Protein AF-A0A6F9AB94-F1 (afdb_monomer)

Secondary structure (DSSP, 8-state):
-HHHHHHHHHHHHHT--SSHHHHHHHHHHS-HHHHHHHHHHHHHHHHHTTSHHHHHHHHHHHHHHHHHHHHHHHHHHHH--PPPPSSS------GGG------GGGSTT--S-----HHHHHHHHHHHHHHTT----SHHHHHHHHHHHHHHHHHHTGGGTTPPPPSSPPPPPPPPSS---SS---

Structure (mmCIF, N/CA/C/O backbone):
data_AF-A0A6F9AB94-F1
#
_entry.id   AF-A0A6F9AB94-F1
#
loop_
_atom_site.group_PDB
_atom_site.id
_atom_site.type_symbol
_atom_site.label_atom_id
_atom_site.label_alt_id
_atom_site.label_comp_id
_atom_site.label_asym_id
_atom_site.label_entity_id
_atom_site.label_seq_id
_atom_site.pdbx_PDB_ins_code
_atom_site.Cartn_x
_atom_site.Cartn_y
_atom_site.Cartn_z
_atom_site.occupancy
_atom_site.B_iso_or_equiv
_atom_site.auth_seq_id
_atom_site.auth_comp_id
_atom_site.auth_asym_id
_atom_site.auth_atom_id
_atom_site.pdbx_PDB_model_num
ATOM 1 N N . VAL A 1 1 ? 20.804 -0.512 30.530 1.00 57.75 1 VAL A N 1
ATOM 2 C CA . VAL A 1 1 ? 21.208 0.915 30.641 1.00 57.75 1 VAL A CA 1
ATOM 3 C C . VAL A 1 1 ? 21.767 1.462 29.326 1.00 57.75 1 VAL A C 1
ATOM 5 O O . VAL A 1 1 ? 21.139 2.337 28.749 1.00 57.75 1 VAL A O 1
ATOM 8 N N . MET A 1 2 ? 22.857 0.910 28.776 1.00 64.00 2 MET A N 1
ATOM 9 C CA . MET A 1 2 ? 23.508 1.448 27.561 1.00 64.00 2 MET A CA 1
ATOM 10 C C . MET A 1 2 ? 22.620 1.527 26.306 1.00 64.00 2 MET A C 1
ATOM 12 O O . MET A 1 2 ? 22.737 2.468 25.528 1.00 64.00 2 MET A O 1
ATOM 16 N N . GLN A 1 3 ? 21.693 0.584 26.118 1.00 59.53 3 GLN A N 1
ATOM 17 C CA . GLN A 1 3 ? 20.751 0.611 24.991 1.00 59.53 3 GLN A CA 1
ATOM 18 C C . GLN A 1 3 ? 19.787 1.808 25.052 1.00 59.53 3 GLN A C 1
ATOM 20 O O . GLN A 1 3 ? 19.443 2.373 24.021 1.00 59.53 3 GLN A O 1
ATOM 25 N N . VAL A 1 4 ? 19.384 2.215 26.260 1.00 66.69 4 VAL A N 1
ATOM 26 C CA . VAL A 1 4 ? 18.491 3.364 26.478 1.00 66.69 4 VAL A CA 1
ATOM 27 C C . VAL A 1 4 ? 19.231 4.667 26.199 1.00 66.69 4 VAL A C 1
ATOM 29 O O . VAL A 1 4 ? 18.707 5.528 25.505 1.00 66.69 4 VAL A O 1
ATOM 32 N N . VAL A 1 5 ? 20.491 4.760 26.635 1.00 77.56 5 VAL A N 1
ATOM 33 C CA . VAL A 1 5 ? 21.366 5.910 26.355 1.00 77.56 5 VAL A CA 1
ATOM 34 C C . VAL A 1 5 ? 21.621 6.061 24.856 1.00 77.56 5 VAL A C 1
ATOM 36 O O . VAL A 1 5 ? 21.536 7.160 24.311 1.00 77.56 5 VAL A O 1
ATOM 39 N N . ARG A 1 6 ? 21.876 4.951 24.152 1.00 76.94 6 ARG A N 1
ATOM 40 C CA . ARG A 1 6 ? 22.028 4.966 22.692 1.00 76.94 6 ARG A CA 1
ATOM 41 C C . ARG A 1 6 ? 20.771 5.500 22.006 1.00 76.94 6 ARG A C 1
ATOM 43 O O . ARG A 1 6 ? 20.874 6.304 21.087 1.00 76.94 6 ARG A O 1
ATOM 50 N N . GLU A 1 7 ? 19.597 5.072 22.451 1.00 76.88 7 GLU A N 1
ATOM 51 C CA . GLU A 1 7 ? 18.325 5.520 21.890 1.00 76.88 7 GLU A CA 1
ATOM 52 C C . GLU A 1 7 ? 18.030 6.993 22.191 1.00 76.88 7 GLU A C 1
ATOM 54 O O . GLU A 1 7 ? 17.634 7.721 21.285 1.00 76.88 7 GLU A O 1
ATOM 59 N N . GLN A 1 8 ? 18.306 7.456 23.414 1.00 81.69 8 GLN A N 1
ATOM 60 C CA . GLN A 1 8 ? 18.228 8.873 23.788 1.00 81.69 8 GLN A CA 1
ATOM 61 C C . GLN A 1 8 ? 19.049 9.742 22.838 1.00 81.69 8 GLN A C 1
ATOM 63 O O . GLN 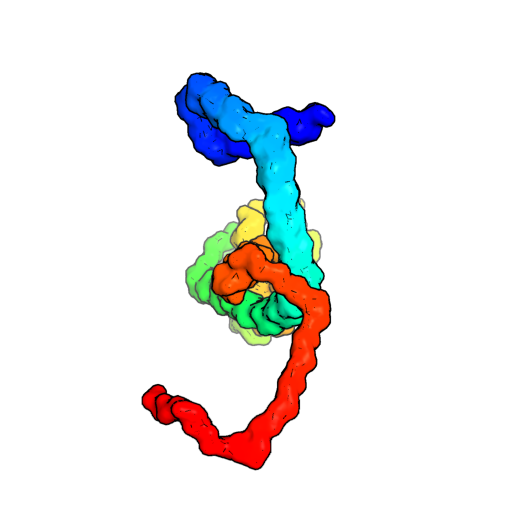A 1 8 ? 18.545 10.723 22.293 1.00 81.69 8 GLN A O 1
ATOM 68 N N . ILE A 1 9 ? 20.298 9.340 22.591 1.00 85.94 9 ILE A N 1
ATOM 69 C CA . ILE A 1 9 ? 21.202 10.056 21.694 1.00 85.94 9 ILE A CA 1
ATOM 70 C C . ILE A 1 9 ? 20.676 10.012 20.254 1.00 85.94 9 ILE A C 1
ATOM 72 O O . ILE A 1 9 ? 20.581 11.055 19.615 1.00 85.94 9 ILE A O 1
ATOM 76 N N . MET A 1 10 ? 20.271 8.846 19.740 1.00 85.12 10 MET A N 1
ATOM 77 C CA . MET A 1 10 ? 19.749 8.733 18.370 1.00 85.12 10 MET A CA 1
ATOM 78 C C . MET A 1 10 ? 18.481 9.576 18.154 1.00 85.12 10 MET A C 1
ATOM 80 O O . MET A 1 10 ? 18.382 10.285 17.149 1.00 85.12 10 MET A O 1
ATOM 84 N N . ARG A 1 11 ? 17.532 9.566 19.098 1.00 85.12 11 ARG A N 1
ATOM 85 C CA . ARG A 1 11 ? 16.299 10.369 19.022 1.00 85.12 11 ARG A CA 1
ATOM 86 C C . ARG A 1 11 ? 16.592 11.868 19.106 1.00 85.12 11 ARG A C 1
ATOM 88 O O . ARG A 1 11 ? 16.066 12.635 18.301 1.00 85.12 11 ARG A O 1
ATOM 95 N N . ALA A 1 12 ? 17.487 12.286 20.004 1.00 87.62 12 ALA A N 1
ATOM 96 C CA . ALA A 1 12 ? 17.910 13.682 20.103 1.00 87.62 12 ALA A CA 1
ATOM 97 C C . ALA A 1 12 ? 18.597 14.173 18.813 1.00 87.62 12 ALA A C 1
ATOM 99 O O . ALA A 1 12 ? 18.353 15.299 18.371 1.00 87.62 12 ALA A O 1
ATOM 100 N N . LEU A 1 13 ? 19.404 13.316 18.177 1.00 88.19 13 LEU A N 1
ATOM 101 C CA . LEU A 1 13 ? 20.096 13.611 16.917 1.00 88.19 13 LEU A CA 1
ATOM 102 C C . LEU A 1 13 ? 19.170 13.603 15.694 1.00 88.19 13 LEU A C 1
ATOM 104 O O . LEU A 1 13 ? 19.410 14.356 14.752 1.00 88.19 13 LEU A O 1
ATOM 108 N N . THR A 1 14 ? 18.093 12.811 15.706 1.00 88.25 14 THR A N 1
ATOM 109 C CA . THR A 1 14 ? 17.109 12.748 14.605 1.00 88.25 14 THR A CA 1
ATOM 110 C C . THR A 1 14 ? 16.484 14.116 14.331 1.00 88.25 14 THR A C 1
ATOM 112 O O . THR A 1 14 ? 16.245 14.484 13.183 1.00 88.25 14 THR A O 1
ATOM 115 N N . GLN A 1 15 ? 16.301 14.920 15.376 1.00 83.81 15 GLN A N 1
ATOM 116 C CA . GLN A 1 15 ? 15.774 16.275 15.259 1.00 83.81 15 GLN A CA 1
ATOM 117 C C . GLN A 1 15 ? 16.826 17.329 14.845 1.00 83.81 15 GLN A C 1
ATOM 119 O O . GLN A 1 15 ? 16.543 18.524 14.933 1.00 83.81 15 GLN A 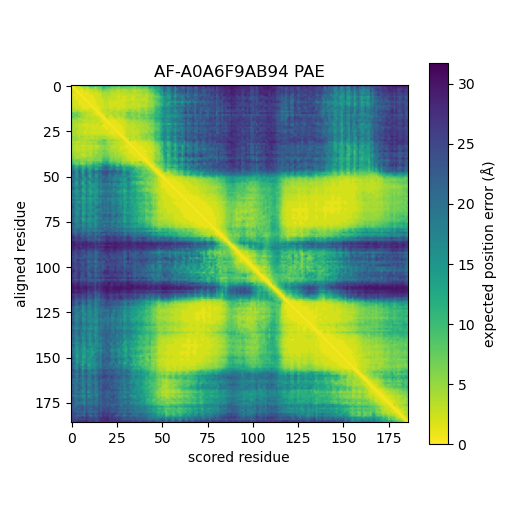O 1
ATOM 124 N N . LYS A 1 16 ? 18.037 16.915 14.440 1.00 85.75 16 LYS A N 1
ATOM 125 C CA . LYS A 1 16 ? 19.119 17.764 13.903 1.00 85.75 16 LYS A CA 1
ATOM 126 C C . LYS A 1 16 ? 19.377 19.043 14.720 1.00 85.75 16 LYS A C 1
ATOM 128 O O . LYS A 1 16 ? 19.121 20.142 14.226 1.00 85.75 16 LYS A O 1
ATOM 133 N N . PRO A 1 17 ? 19.845 18.927 15.976 1.00 87.31 17 PRO A N 1
ATOM 134 C CA . PRO A 1 17 ? 20.119 20.102 16.786 1.00 87.31 17 PRO A CA 1
ATOM 135 C C . PRO A 1 17 ? 21.244 20.949 16.175 1.00 87.31 17 PRO A C 1
ATOM 137 O O . PRO A 1 17 ? 22.236 20.410 15.689 1.00 87.31 17 PRO A O 1
ATOM 140 N N . ASN A 1 18 ? 21.087 22.272 16.207 1.00 90.62 18 ASN A N 1
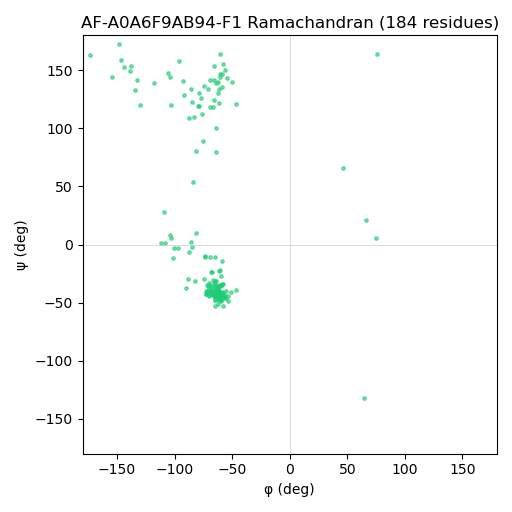ATOM 141 C CA . ASN A 1 18 ? 22.021 23.241 15.627 1.00 90.62 18 ASN A CA 1
ATOM 142 C C . ASN A 1 18 ? 23.006 23.834 16.652 1.00 90.62 18 ASN A C 1
ATOM 144 O O . ASN A 1 18 ? 23.893 24.596 16.274 1.00 90.62 18 ASN A O 1
ATOM 148 N N . SER A 1 19 ? 22.883 23.475 17.933 1.00 93.69 19 SER A N 1
ATOM 149 C CA . SER A 1 19 ? 23.823 23.855 18.987 1.00 93.69 19 SER A CA 1
ATOM 150 C C . SER A 1 19 ? 23.952 22.770 20.056 1.00 93.69 19 SER A C 1
ATOM 152 O O . SER A 1 19 ? 23.070 21.921 20.234 1.00 93.69 19 SER A O 1
ATOM 154 N N . LEU A 1 20 ? 25.062 22.810 20.799 1.00 89.44 20 LEU A N 1
ATOM 155 C CA . LEU A 1 20 ? 25.293 21.896 21.916 1.00 89.44 20 LEU A CA 1
ATOM 156 C C . LEU A 1 20 ? 24.261 22.099 23.035 1.00 89.44 20 LEU A C 1
ATOM 158 O O . LEU A 1 20 ? 23.831 21.125 23.647 1.00 89.44 20 LEU A O 1
ATOM 162 N N . ASP A 1 21 ? 23.825 23.334 23.275 1.00 90.75 21 ASP A N 1
ATOM 163 C CA . ASP A 1 21 ? 22.818 23.634 24.298 1.00 90.75 21 ASP A CA 1
ATOM 164 C C . ASP A 1 21 ? 21.431 23.127 23.898 1.00 90.75 21 ASP A C 1
ATOM 166 O O . ASP A 1 21 ? 20.711 22.578 24.733 1.00 90.75 21 ASP A O 1
ATOM 170 N N . GLN A 1 22 ? 21.087 23.186 22.606 1.00 88.38 22 GLN A N 1
ATOM 171 C CA . GLN A 1 22 ? 19.863 22.570 22.094 1.00 88.38 22 GLN A CA 1
ATOM 172 C C . GLN A 1 22 ? 19.908 21.042 22.228 1.00 88.38 22 GLN A C 1
ATOM 174 O O . GLN A 1 22 ? 18.909 20.425 22.599 1.00 88.38 22 GLN A O 1
ATOM 179 N N . LEU A 1 23 ? 21.066 20.419 21.978 1.00 90.31 23 LEU A N 1
ATOM 180 C CA . LEU A 1 23 ? 21.250 18.986 22.207 1.00 90.31 23 LEU A CA 1
ATOM 181 C C . LEU A 1 23 ? 21.111 18.635 23.698 1.00 90.31 23 LEU A C 1
ATOM 183 O O . LEU A 1 23 ? 20.400 17.689 24.028 1.00 90.31 23 LEU A O 1
ATOM 187 N N . LYS A 1 24 ? 21.734 19.404 24.600 1.00 87.62 24 LYS A N 1
ATOM 188 C CA . LYS A 1 24 ? 21.638 19.198 26.056 1.00 87.62 24 LYS A CA 1
ATOM 189 C C . LYS A 1 24 ? 20.204 19.331 26.560 1.00 87.62 24 LYS A C 1
ATOM 191 O O . LYS A 1 24 ? 19.737 18.440 27.261 1.00 87.62 24 LYS A O 1
ATOM 196 N N . SER A 1 25 ? 19.500 20.388 26.159 1.00 87.50 25 SER A N 1
ATOM 197 C CA . SER A 1 25 ? 18.089 20.592 26.505 1.00 87.50 25 SER A CA 1
ATOM 198 C C . SER A 1 25 ? 17.220 19.424 26.021 1.00 87.50 25 SER A C 1
ATOM 200 O O . SER A 1 25 ? 16.389 18.908 26.765 1.00 87.50 25 SER A O 1
ATOM 202 N N . ARG A 1 26 ? 17.469 18.912 24.809 1.00 86.19 26 ARG A N 1
ATOM 203 C CA . ARG A 1 26 ? 16.753 17.739 24.282 1.00 86.19 26 ARG A CA 1
ATOM 204 C C . ARG A 1 26 ? 17.067 16.450 25.031 1.00 86.19 26 ARG A C 1
ATOM 206 O O . ARG A 1 26 ? 16.154 15.670 25.276 1.00 86.19 26 ARG A O 1
ATOM 213 N N . LEU A 1 27 ? 18.323 16.227 25.411 1.00 86.75 27 LEU A N 1
ATOM 214 C CA . LEU A 1 27 ? 18.711 15.074 26.227 1.00 86.75 27 LEU A CA 1
ATOM 215 C C . LEU A 1 27 ? 18.108 15.141 27.638 1.00 86.75 27 LEU A C 1
ATOM 217 O O . LEU A 1 27 ? 17.755 14.103 28.188 1.00 86.75 27 LEU A O 1
ATOM 221 N N . GLN A 1 28 ? 17.947 16.343 28.202 1.00 84.62 28 GLN A N 1
ATOM 222 C CA . GLN A 1 28 ? 17.253 16.552 29.478 1.00 84.62 28 GLN A CA 1
ATOM 223 C C . GLN A 1 28 ? 15.752 16.261 29.367 1.00 84.62 28 GLN A C 1
ATOM 225 O O . GLN A 1 28 ? 15.194 15.603 30.244 1.00 84.62 28 GLN A O 1
ATOM 230 N N . ASN A 1 29 ? 15.116 16.685 28.271 1.00 83.00 29 ASN A N 1
ATOM 231 C CA . ASN A 1 29 ? 13.701 16.411 28.014 1.00 83.00 29 ASN A CA 1
ATOM 232 C C . ASN A 1 29 ? 13.441 14.923 27.716 1.00 83.00 29 ASN A C 1
ATOM 234 O O . ASN A 1 29 ? 12.434 14.374 28.149 1.00 83.00 29 ASN A O 1
ATOM 238 N N . LEU A 1 30 ? 14.365 14.235 27.038 1.00 84.12 30 LEU A N 1
ATOM 239 C CA . LEU A 1 30 ? 14.324 12.786 26.796 1.00 84.12 30 LEU A CA 1
ATOM 240 C C . LEU A 1 30 ? 14.903 12.001 27.981 1.00 84.12 30 LEU A C 1
ATOM 242 O O . LEU A 1 30 ? 15.813 11.183 27.825 1.00 84.12 30 LEU A O 1
ATOM 246 N N . SER A 1 31 ? 14.376 12.250 29.179 1.00 81.94 31 SER A N 1
ATOM 247 C CA . SER A 1 31 ? 14.792 11.549 30.395 1.00 81.94 31 SER A CA 1
ATOM 248 C C . SER A 1 31 ? 14.550 10.032 30.302 1.00 81.94 31 SER A C 1
ATOM 250 O O . SER A 1 31 ? 13.816 9.542 29.442 1.00 81.94 31 SER A O 1
ATOM 252 N N . TYR A 1 32 ? 15.176 9.254 31.191 1.00 77.06 32 TYR A N 1
ATOM 253 C CA . TYR A 1 32 ? 15.005 7.794 31.218 1.00 77.06 32 TYR A CA 1
ATOM 254 C C . TYR A 1 32 ? 13.527 7.382 31.334 1.00 77.06 32 TYR A C 1
ATOM 256 O O . TYR A 1 32 ? 13.088 6.451 30.662 1.00 77.06 32 TYR A O 1
ATOM 264 N N . THR A 1 33 ? 12.751 8.103 32.146 1.00 78.44 33 THR A N 1
ATOM 265 C CA . THR A 1 33 ? 11.313 7.869 32.333 1.00 78.44 33 THR A CA 1
ATOM 266 C C . THR A 1 33 ? 10.514 8.223 31.085 1.00 78.44 33 THR A C 1
ATOM 268 O O . THR A 1 33 ? 9.640 7.453 30.702 1.00 78.44 33 THR A O 1
ATOM 271 N N . GLU A 1 34 ? 10.845 9.320 30.404 1.00 80.75 34 GLU A N 1
ATOM 272 C CA . GLU A 1 34 ? 10.204 9.693 29.139 1.00 80.75 34 GLU A CA 1
ATOM 273 C C . GLU A 1 34 ? 10.492 8.669 28.037 1.00 80.75 34 GLU A C 1
ATOM 275 O O . GLU A 1 34 ? 9.577 8.246 27.343 1.00 80.75 34 GLU A O 1
ATOM 280 N N . ILE A 1 35 ? 11.721 8.157 27.931 1.00 80.00 35 ILE A N 1
ATOM 281 C CA . ILE A 1 35 ? 12.042 7.087 26.972 1.00 80.00 35 ILE A CA 1
ATOM 282 C C . ILE A 1 35 ? 11.282 5.799 27.286 1.00 80.00 35 ILE A C 1
ATOM 284 O O . ILE A 1 35 ? 10.840 5.110 26.370 1.00 80.00 35 ILE A O 1
ATOM 288 N N . LEU A 1 36 ? 11.104 5.459 28.564 1.00 74.25 36 LEU A N 1
ATOM 289 C CA . LEU A 1 36 ? 10.291 4.306 28.944 1.00 74.25 36 LEU A CA 1
ATOM 290 C C . LEU A 1 36 ? 8.806 4.510 28.620 1.00 74.25 36 LEU A C 1
ATOM 292 O O . LEU A 1 36 ? 8.196 3.580 28.096 1.00 74.25 36 LEU A O 1
ATOM 296 N N . LYS A 1 37 ? 8.247 5.704 28.862 1.00 76.69 37 LYS A N 1
ATOM 297 C CA . LYS A 1 37 ? 6.869 6.051 28.474 1.00 76.69 37 LYS A CA 1
ATOM 298 C C . LYS A 1 37 ? 6.682 5.997 26.965 1.00 76.69 37 LYS A C 1
ATOM 300 O O . LYS A 1 37 ? 5.726 5.393 26.501 1.00 76.69 37 LYS A O 1
ATOM 305 N N . ILE A 1 38 ? 7.620 6.560 26.206 1.00 74.88 38 ILE A N 1
ATOM 306 C CA . ILE A 1 38 ? 7.612 6.519 24.744 1.00 74.88 38 ILE A CA 1
ATOM 307 C C . ILE A 1 38 ? 7.665 5.070 24.264 1.00 74.88 38 ILE A C 1
ATOM 309 O O . ILE A 1 38 ? 6.819 4.673 23.482 1.00 74.88 38 ILE A O 1
ATOM 313 N N . ARG A 1 39 ? 8.568 4.236 24.792 1.00 68.56 39 ARG A N 1
ATOM 314 C CA . ARG A 1 39 ? 8.616 2.802 24.455 1.00 68.56 39 ARG A CA 1
ATOM 315 C C . ARG A 1 39 ? 7.344 2.056 24.845 1.00 68.56 39 ARG A C 1
ATOM 317 O O . ARG A 1 39 ? 6.991 1.077 24.203 1.00 68.56 39 ARG A O 1
ATOM 324 N N . GLN A 1 40 ? 6.694 2.426 25.943 1.00 62.31 40 GLN A N 1
ATOM 325 C CA . GLN A 1 40 ? 5.442 1.802 26.366 1.00 62.31 40 GLN A CA 1
ATOM 326 C C . GLN A 1 40 ? 4.275 2.229 25.473 1.00 62.31 40 GLN A C 1
ATOM 328 O O . GLN A 1 40 ? 3.512 1.369 25.061 1.00 62.31 40 GLN A O 1
ATOM 333 N N . SER A 1 41 ? 4.189 3.509 25.114 1.00 68.62 41 SER A N 1
ATOM 334 C CA . SER A 1 41 ? 3.231 4.036 24.139 1.00 68.62 41 SER A CA 1
ATOM 335 C C . SER A 1 41 ? 3.461 3.446 22.747 1.00 68.62 41 SER A C 1
ATOM 337 O O . SER A 1 41 ? 2.519 2.976 22.130 1.00 68.62 41 SER A O 1
ATOM 339 N N . GLU A 1 42 ? 4.708 3.381 22.279 1.00 67.56 42 GLU A N 1
ATOM 340 C CA . GLU A 1 42 ? 5.067 2.762 21.002 1.00 67.56 42 GLU A CA 1
ATOM 341 C C . GLU A 1 42 ? 4.755 1.267 20.993 1.00 67.56 42 GLU A C 1
ATOM 343 O O . GLU A 1 42 ? 4.280 0.776 19.978 1.00 67.56 42 GLU A O 1
ATOM 348 N N . ARG A 1 43 ? 4.965 0.550 22.107 1.00 55.97 43 ARG A N 1
ATOM 349 C CA . ARG A 1 43 ? 4.584 -0.866 22.230 1.00 55.97 43 ARG A CA 1
ATOM 350 C C . ARG A 1 43 ? 3.077 -1.071 22.284 1.00 55.97 43 ARG A C 1
ATOM 352 O O . ARG A 1 43 ? 2.618 -1.953 21.582 1.00 55.97 43 ARG A O 1
ATOM 359 N N . MET A 1 44 ? 2.330 -0.265 23.043 1.00 51.88 44 MET A N 1
ATOM 360 C CA . MET A 1 44 ? 0.861 -0.329 23.042 1.00 51.88 44 MET A CA 1
ATOM 361 C C . MET A 1 44 ? 0.322 -0.059 21.638 1.00 51.88 44 MET A C 1
ATOM 363 O O . MET A 1 44 ? -0.386 -0.892 21.093 1.00 51.88 44 MET A O 1
ATOM 367 N N . ASN A 1 45 ? 0.793 1.009 20.990 1.00 61.19 45 ASN A N 1
ATOM 368 C CA . ASN A 1 45 ? 0.421 1.316 19.613 1.00 61.19 45 ASN A CA 1
ATOM 369 C C . ASN A 1 45 ? 0.802 0.166 18.664 1.00 61.19 45 ASN A C 1
ATOM 371 O O . ASN A 1 45 ? 0.025 -0.194 17.790 1.00 61.19 45 ASN A O 1
ATOM 375 N N . GLN A 1 46 ? 1.986 -0.437 18.818 1.00 60.00 46 GLN A N 1
ATOM 376 C CA . GLN A 1 46 ? 2.450 -1.531 17.962 1.00 60.00 46 GLN A CA 1
ATOM 377 C C . GLN A 1 46 ? 1.705 -2.855 18.202 1.00 60.00 46 GLN A C 1
ATOM 379 O O . GLN A 1 46 ? 1.494 -3.579 17.232 1.00 60.00 46 GLN A O 1
ATOM 384 N N . GLU A 1 47 ? 1.305 -3.159 19.440 1.00 59.19 47 GLU A N 1
ATOM 385 C CA . GLU A 1 47 ? 0.469 -4.311 19.809 1.00 59.19 47 GLU A CA 1
ATOM 386 C C . GLU A 1 47 ? -0.968 -4.142 19.303 1.00 59.19 47 GLU A C 1
ATOM 388 O O . GLU A 1 47 ? -1.510 -5.089 18.730 1.00 59.19 47 GLU A O 1
ATOM 393 N N . ASP A 1 48 ? -1.533 -2.931 19.372 1.00 63.34 48 ASP A N 1
ATOM 394 C CA . ASP A 1 48 ? -2.827 -2.618 18.758 1.00 63.34 48 ASP A CA 1
ATOM 395 C C . ASP A 1 48 ? -2.783 -2.925 17.255 1.00 63.34 48 ASP A C 1
ATOM 397 O O . ASP A 1 48 ? -3.660 -3.617 16.732 1.00 63.34 48 ASP A O 1
ATOM 401 N N . PHE A 1 49 ? -1.694 -2.548 16.567 1.00 67.44 49 PHE A N 1
ATOM 402 C CA . PHE A 1 49 ? -1.525 -2.848 15.141 1.00 67.44 49 PHE A CA 1
ATOM 403 C C . PHE A 1 49 ? -1.402 -4.350 14.798 1.00 67.44 49 PHE A C 1
ATOM 405 O O . PHE A 1 49 ? -1.432 -4.700 13.615 1.00 67.44 49 PHE A O 1
ATOM 412 N N . GLN A 1 50 ? -1.239 -5.231 15.791 1.00 72.38 50 GLN A N 1
ATOM 413 C CA . GLN A 1 50 ? -1.232 -6.691 15.616 1.00 72.38 50 GLN A CA 1
ATOM 414 C C . GLN A 1 50 ? -2.563 -7.352 15.996 1.00 72.38 50 GLN A C 1
ATOM 416 O O . GLN A 1 50 ? -2.702 -8.565 15.836 1.00 72.38 50 GLN A O 1
ATOM 421 N N . SER A 1 51 ? -3.542 -6.591 16.490 1.00 79.50 51 SER A N 1
ATOM 422 C CA . SER A 1 51 ? -4.863 -7.134 16.797 1.00 79.50 51 SER A CA 1
ATOM 423 C C . SER A 1 51 ? -5.522 -7.715 15.541 1.00 79.50 51 SER A C 1
ATOM 425 O O . SER A 1 51 ? -5.377 -7.202 14.426 1.00 79.50 51 SER A O 1
ATOM 427 N N . ARG A 1 52 ? -6.274 -8.805 15.716 1.00 84.69 52 ARG A N 1
ATOM 428 C CA . ARG A 1 52 ? -6.927 -9.516 14.610 1.00 84.69 52 ARG A CA 1
ATOM 429 C C . ARG A 1 52 ? -7.803 -8.606 13.727 1.00 84.69 52 ARG A C 1
ATOM 431 O O . ARG A 1 52 ? -7.649 -8.692 12.510 1.00 84.69 52 ARG A O 1
ATOM 438 N N . PRO A 1 53 ? -8.641 -7.696 14.268 1.00 85.69 53 PRO A N 1
ATOM 439 C CA . PRO A 1 53 ? -9.434 -6.785 13.438 1.00 85.69 53 PRO A CA 1
ATOM 440 C C . PRO A 1 53 ? -8.578 -5.850 12.573 1.00 85.69 53 PRO A C 1
ATOM 442 O O . PRO A 1 53 ? -8.932 -5.556 11.432 1.00 85.69 53 PRO A O 1
ATOM 445 N N . ILE A 1 54 ? -7.429 -5.405 13.089 1.00 85.50 54 ILE A N 1
ATOM 446 C CA . ILE A 1 54 ? -6.506 -4.543 12.347 1.00 85.50 54 ILE A CA 1
ATOM 447 C C . ILE A 1 54 ? -5.786 -5.335 11.255 1.00 85.50 54 ILE A C 1
ATOM 449 O O . ILE A 1 54 ? -5.635 -4.823 10.147 1.00 85.50 54 ILE A O 1
ATOM 453 N N . LEU A 1 55 ? -5.375 -6.577 11.523 1.00 87.94 55 LEU A N 1
ATOM 454 C CA . LEU A 1 55 ? -4.779 -7.443 10.502 1.00 87.94 55 LEU A CA 1
ATOM 455 C C . LEU A 1 55 ? -5.769 -7.749 9.369 1.00 87.94 55 LEU A C 1
ATOM 457 O O . LEU A 1 55 ? -5.411 -7.615 8.201 1.00 87.94 55 LEU A O 1
ATOM 461 N N . GLU A 1 56 ? -7.025 -8.062 9.694 1.00 89.81 56 GLU A N 1
ATOM 462 C CA . GLU A 1 56 ? -8.083 -8.279 8.696 1.00 89.81 56 GLU A CA 1
ATOM 463 C C . GLU A 1 56 ? -8.340 -7.017 7.853 1.00 89.81 56 GLU A C 1
ATOM 465 O O . GLU A 1 56 ? -8.517 -7.095 6.634 1.00 89.81 56 GLU A O 1
ATOM 470 N N . LEU A 1 57 ? -8.327 -5.834 8.477 1.00 90.38 57 LEU A N 1
ATOM 471 C CA . LEU A 1 57 ? -8.439 -4.563 7.762 1.00 90.38 57 LEU A CA 1
ATOM 472 C C . LEU A 1 57 ? -7.225 -4.316 6.854 1.00 90.38 57 LEU A C 1
ATOM 474 O O . LEU A 1 57 ? -7.386 -3.931 5.695 1.00 90.38 57 LEU A O 1
ATOM 478 N N . ARG A 1 58 ? -6.017 -4.587 7.357 1.00 91.00 58 ARG A N 1
ATOM 479 C CA . ARG A 1 58 ? -4.759 -4.456 6.616 1.00 91.00 58 ARG A CA 1
ATOM 480 C C . ARG A 1 58 ? -4.764 -5.322 5.356 1.00 91.00 58 ARG A C 1
ATOM 482 O O . ARG A 1 58 ? -4.419 -4.826 4.285 1.00 91.00 58 ARG A O 1
ATOM 489 N N . GLU A 1 59 ? -5.186 -6.580 5.467 1.00 93.44 59 GLU A N 1
ATOM 490 C CA . GLU A 1 59 ? -5.292 -7.504 4.331 1.00 93.44 59 GLU A CA 1
ATOM 491 C C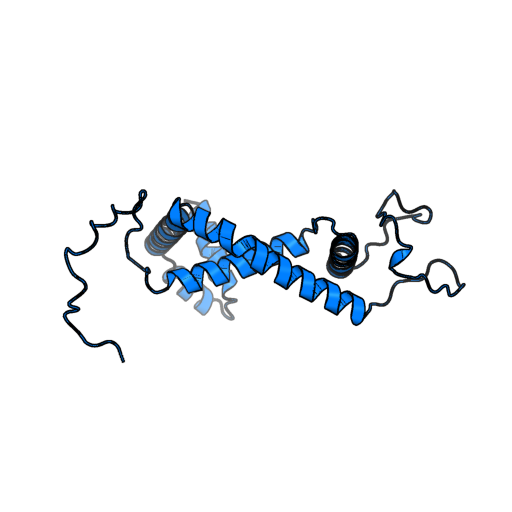 . GLU A 1 59 ? -6.307 -7.031 3.285 1.00 93.44 59 GLU A C 1
ATOM 493 O O . GLU A 1 59 ? -6.058 -7.166 2.089 1.00 93.44 59 GLU A O 1
ATOM 498 N N . LYS A 1 60 ? -7.425 -6.424 3.707 1.00 94.75 60 LYS A N 1
ATOM 499 C CA . LYS A 1 60 ? -8.432 -5.877 2.781 1.00 94.75 60 LYS A CA 1
ATOM 500 C C . LYS A 1 60 ? -7.954 -4.636 2.029 1.00 94.75 60 LYS A C 1
ATOM 502 O O . LYS A 1 60 ? -8.349 -4.445 0.883 1.00 94.75 60 LYS A O 1
ATOM 507 N N . ILE A 1 61 ? -7.126 -3.802 2.656 1.00 93.56 61 ILE A N 1
ATOM 508 C CA . ILE A 1 61 ? -6.606 -2.555 2.068 1.00 93.56 61 ILE A CA 1
ATOM 509 C C . ILE A 1 61 ? -5.396 -2.820 1.159 1.00 93.56 61 ILE A C 1
ATOM 511 O O . ILE A 1 61 ? -5.188 -2.125 0.164 1.00 93.56 61 ILE A O 1
ATOM 515 N N . GLN A 1 62 ? -4.595 -3.844 1.465 1.00 95.31 62 GLN A N 1
ATOM 516 C CA . GLN A 1 62 ? -3.355 -4.149 0.748 1.00 95.31 62 GLN A CA 1
ATOM 517 C C . GLN A 1 62 ? -3.494 -4.228 -0.793 1.00 95.31 62 GLN A C 1
ATOM 519 O O . GLN A 1 62 ? -2.614 -3.690 -1.474 1.00 95.31 62 GLN A O 1
ATOM 524 N N . PRO A 1 63 ? -4.551 -4.825 -1.386 1.00 96.56 63 PRO A N 1
ATOM 525 C CA . PRO A 1 63 ? -4.732 -4.854 -2.838 1.00 96.56 63 PRO A CA 1
ATOM 526 C C . PRO A 1 63 ? -4.903 -3.465 -3.464 1.00 96.56 63 PRO A C 1
ATOM 528 O O . PRO A 1 63 ? -4.345 -3.206 -4.528 1.00 96.56 63 PRO A O 1
ATOM 531 N N . GLU A 1 64 ? -5.624 -2.560 -2.798 1.00 96.62 64 GLU A N 1
ATOM 532 C CA . GLU A 1 64 ? -5.836 -1.188 -3.273 1.00 96.62 64 GLU A CA 1
ATOM 533 C C . GLU A 1 64 ? -4.514 -0.408 -3.288 1.00 96.62 64 GLU A C 1
ATOM 535 O O . GLU A 1 64 ? -4.160 0.219 -4.288 1.00 96.62 64 GLU A O 1
ATOM 540 N N . ILE A 1 65 ? -3.719 -0.540 -2.220 1.00 97.25 65 ILE A N 1
ATOM 541 C CA . ILE A 1 65 ? -2.383 0.063 -2.133 1.00 97.25 65 ILE A CA 1
ATOM 542 C C . ILE A 1 65 ? -1.437 -0.521 -3.192 1.00 97.25 65 ILE A C 1
ATOM 544 O O . ILE A 1 65 ? -0.693 0.226 -3.832 1.00 97.25 65 ILE A O 1
ATOM 548 N N . MET A 1 66 ? -1.470 -1.839 -3.424 1.00 97.00 66 MET A N 1
ATOM 549 C CA . MET A 1 66 ? -0.682 -2.467 -4.493 1.00 97.00 66 MET A CA 1
ATOM 550 C C . MET A 1 66 ? -1.059 -1.927 -5.872 1.00 97.00 66 MET A C 1
ATOM 552 O O . MET A 1 66 ? -0.167 -1.669 -6.683 1.00 97.00 66 MET A O 1
ATOM 556 N N . GLU A 1 67 ? -2.351 -1.741 -6.146 1.00 96.56 67 GLU A N 1
ATOM 557 C CA . GLU A 1 67 ? -2.808 -1.202 -7.426 1.00 96.56 67 GLU A CA 1
ATOM 558 C C . GLU A 1 67 ? -2.388 0.266 -7.593 1.00 96.56 67 GLU A C 1
ATOM 560 O O . GLU A 1 67 ? -1.947 0.652 -8.675 1.00 96.56 67 GLU A O 1
ATOM 565 N N . LEU A 1 68 ? -2.391 1.064 -6.521 1.00 97.38 68 LEU A N 1
ATOM 566 C CA . LEU A 1 68 ? -1.867 2.432 -6.555 1.00 97.38 68 LEU A CA 1
ATOM 567 C C . LEU A 1 68 ? -0.364 2.467 -6.886 1.00 97.38 68 LEU A C 1
ATOM 569 O O . LEU A 1 68 ? 0.077 3.234 -7.749 1.00 97.38 68 LEU A O 1
ATOM 573 N N . ILE A 1 69 ? 0.437 1.611 -6.242 1.00 96.81 69 ILE A N 1
ATOM 574 C CA . ILE A 1 69 ? 1.872 1.490 -6.546 1.00 96.81 69 ILE A CA 1
ATOM 575 C C . ILE A 1 69 ? 2.054 1.068 -8.003 1.00 96.81 69 ILE A C 1
ATOM 577 O O . ILE A 1 69 ? 2.867 1.650 -8.723 1.00 96.81 69 ILE A O 1
ATOM 581 N N . LYS A 1 70 ? 1.271 0.094 -8.467 1.00 97.06 70 LYS A N 1
ATOM 582 C CA . LYS A 1 70 ? 1.312 -0.400 -9.843 1.00 97.06 70 LYS A CA 1
ATOM 583 C C . LYS A 1 70 ? 1.011 0.708 -10.848 1.00 97.06 70 LYS A C 1
ATOM 585 O O . LYS A 1 70 ? 1.793 0.895 -11.778 1.00 97.06 70 LYS A O 1
ATOM 590 N N . GLN A 1 71 ? -0.047 1.489 -10.638 1.00 97.12 71 GLN A N 1
ATOM 591 C CA . GLN A 1 71 ? -0.368 2.655 -11.465 1.00 97.12 71 GLN A CA 1
ATOM 592 C C . GLN A 1 71 ? 0.799 3.644 -11.515 1.00 97.12 71 GLN A C 1
ATOM 594 O O . GLN A 1 71 ? 1.189 4.096 -12.593 1.00 97.12 71 GLN A O 1
ATOM 599 N N . GLN A 1 72 ? 1.428 3.925 -10.369 1.00 95.75 72 GLN A N 1
ATOM 600 C CA . GLN A 1 72 ? 2.613 4.777 -10.320 1.00 95.75 72 GLN A CA 1
ATOM 601 C C . GLN A 1 72 ? 3.763 4.204 -11.162 1.00 95.75 72 GLN A C 1
ATOM 603 O O . GLN A 1 72 ? 4.383 4.955 -11.919 1.00 95.75 72 GLN A O 1
ATOM 608 N N . ARG A 1 73 ? 4.037 2.894 -11.086 1.00 94.38 73 ARG A N 1
ATOM 609 C CA . ARG A 1 73 ? 5.095 2.252 -11.887 1.00 94.38 73 ARG A CA 1
ATOM 610 C C . ARG A 1 73 ? 4.802 2.342 -13.380 1.00 94.38 73 ARG A C 1
ATOM 612 O O . ARG A 1 73 ? 5.703 2.675 -14.147 1.00 94.38 73 ARG A O 1
ATOM 619 N N . LEU A 1 74 ? 3.558 2.099 -13.788 1.00 94.50 74 LEU A N 1
ATOM 620 C CA . LEU A 1 74 ? 3.134 2.206 -15.185 1.00 94.50 74 LEU A CA 1
ATOM 621 C C . LEU A 1 74 ? 3.297 3.638 -15.711 1.00 94.50 74 LEU A C 1
ATOM 623 O O . LEU A 1 74 ? 3.882 3.828 -16.775 1.00 94.50 74 LEU A O 1
ATOM 627 N N . ASN A 1 75 ? 2.904 4.645 -14.928 1.00 93.94 75 ASN A N 1
ATOM 628 C CA . ASN A 1 75 ? 3.108 6.052 -15.285 1.00 93.94 75 ASN A CA 1
ATOM 629 C C . ASN A 1 75 ? 4.597 6.382 -15.476 1.00 93.94 75 ASN A C 1
ATOM 631 O O . ASN A 1 75 ? 4.974 7.024 -16.452 1.00 93.94 75 ASN A O 1
ATOM 635 N N . ARG A 1 76 ? 5.477 5.862 -14.609 1.00 91.56 76 ARG A N 1
ATOM 636 C CA . ARG A 1 76 ? 6.935 6.032 -14.758 1.00 91.56 76 ARG A CA 1
ATOM 637 C C . ARG A 1 76 ? 7.506 5.350 -15.998 1.00 91.56 76 ARG A C 1
ATOM 639 O O . ARG A 1 76 ? 8.500 5.829 -16.544 1.00 91.56 76 ARG A O 1
ATOM 646 N N . LEU A 1 77 ? 6.925 4.232 -16.429 1.00 89.56 77 LEU A N 1
ATOM 647 C CA . LEU A 1 77 ? 7.308 3.598 -17.689 1.00 89.56 77 LEU A CA 1
ATOM 648 C C . LEU A 1 77 ? 6.874 4.439 -18.892 1.00 89.56 77 LEU A C 1
ATOM 650 O O . LEU A 1 77 ? 7.660 4.570 -19.830 1.00 89.56 77 LEU A O 1
ATOM 654 N N . CYS A 1 78 ? 5.680 5.039 -18.842 1.00 88.62 78 CYS A N 1
ATOM 655 C CA . CYS A 1 78 ? 5.193 5.965 -19.866 1.00 88.62 78 CYS A CA 1
ATOM 656 C C . CYS A 1 78 ? 6.079 7.214 -19.987 1.00 88.62 78 CYS A C 1
ATOM 658 O O . CYS A 1 78 ? 6.426 7.597 -21.102 1.00 88.62 78 CYS A O 1
ATOM 660 N N . ASP A 1 79 ? 6.505 7.801 -18.861 1.00 90.62 79 ASP A N 1
ATOM 661 C CA . ASP A 1 79 ? 7.459 8.924 -18.847 1.00 90.62 79 ASP A CA 1
ATOM 662 C C . ASP A 1 79 ? 8.805 8.541 -19.491 1.00 90.62 79 ASP A C 1
ATOM 664 O O . ASP A 1 79 ? 9.477 9.352 -20.133 1.00 90.62 79 ASP A O 1
ATOM 668 N N . GLY A 1 80 ? 9.212 7.283 -19.307 1.00 84.31 80 GLY A N 1
ATOM 669 C CA . GLY A 1 80 ? 10.474 6.749 -19.790 1.00 84.31 80 GLY A CA 1
ATOM 670 C C . GLY A 1 80 ? 11.682 7.191 -18.958 1.00 84.31 80 GLY A C 1
ATOM 671 O O . GLY A 1 80 ? 11.660 8.123 -18.156 1.00 84.31 80 GLY A O 1
ATOM 672 N N . THR A 1 81 ? 12.804 6.490 -19.133 1.00 84.38 81 THR A N 1
ATOM 673 C CA . THR A 1 81 ? 14.078 6.877 -18.516 1.00 84.38 81 THR A CA 1
ATOM 674 C C . THR A 1 81 ? 15.248 6.577 -19.446 1.00 84.38 81 THR A C 1
ATOM 676 O O . THR A 1 81 ? 15.195 5.665 -20.270 1.00 84.38 81 THR A O 1
ATOM 679 N N . CYS A 1 82 ? 16.334 7.337 -19.309 1.00 80.00 82 CYS A N 1
ATOM 680 C CA . CYS A 1 82 ? 17.539 7.114 -20.101 1.00 80.00 82 CYS A CA 1
ATOM 681 C C . CYS A 1 82 ? 18.348 5.920 -19.572 1.00 80.00 82 CYS A C 1
ATOM 683 O O . CYS A 1 82 ? 18.778 5.922 -18.413 1.00 80.00 82 CYS A O 1
ATOM 685 N N . PHE A 1 83 ? 18.640 4.963 -20.456 1.00 77.44 83 PHE A N 1
ATOM 686 C CA . PHE A 1 83 ? 19.562 3.852 -20.214 1.00 77.44 83 PHE A CA 1
ATOM 687 C C . PHE A 1 83 ? 20.900 4.078 -20.917 1.00 77.44 83 PHE A C 1
ATOM 689 O O . PHE A 1 83 ? 20.952 4.580 -22.042 1.00 77.44 83 PHE A O 1
ATOM 696 N N . ARG A 1 84 ? 21.999 3.652 -20.281 1.00 70.75 84 ARG A N 1
ATOM 697 C CA . ARG A 1 84 ? 23.302 3.593 -20.953 1.00 70.75 84 ARG A CA 1
ATOM 698 C C . ARG A 1 84 ? 23.251 2.483 -22.006 1.00 70.75 84 ARG A C 1
ATOM 700 O O . ARG A 1 84 ? 23.049 1.315 -21.690 1.00 70.75 84 ARG A O 1
ATOM 707 N N . LYS A 1 85 ? 23.423 2.871 -23.264 1.00 71.50 85 LYS A N 1
ATOM 708 C CA . LYS A 1 85 ? 23.315 1.994 -24.431 1.00 71.50 85 LYS A CA 1
ATOM 709 C C . LYS A 1 85 ? 24.591 1.159 -24.607 1.00 71.50 85 LYS A C 1
ATOM 711 O O . LYS A 1 85 ? 25.681 1.720 -24.608 1.00 71.50 85 LYS A O 1
ATOM 716 N N . ILE A 1 86 ? 24.449 -0.161 -24.775 1.00 70.44 86 ILE A N 1
ATOM 717 C CA . ILE A 1 86 ? 25.578 -1.100 -24.962 1.00 70.44 86 ILE A CA 1
ATOM 718 C C . ILE A 1 86 ? 25.965 -1.250 -26.450 1.00 70.44 86 ILE A C 1
ATOM 720 O O . ILE A 1 86 ? 27.131 -1.461 -26.759 1.00 70.44 86 ILE A O 1
ATOM 724 N N . SER A 1 87 ? 25.024 -1.096 -27.396 1.00 63.84 87 SER A N 1
ATOM 725 C CA . SER A 1 87 ? 25.303 -1.146 -28.848 1.00 63.84 87 SER A CA 1
ATOM 726 C C . SER A 1 87 ? 24.533 -0.070 -29.611 1.00 63.84 87 SER A C 1
ATOM 728 O O . SER A 1 87 ? 23.434 0.272 -29.200 1.00 63.84 87 SER A O 1
ATOM 730 N N . SER A 1 88 ? 25.069 0.452 -30.722 1.00 61.53 88 SER A N 1
ATOM 731 C CA . SER A 1 88 ? 24.606 1.668 -31.421 1.00 61.53 88 SER A CA 1
ATOM 732 C C . SER A 1 88 ? 23.297 1.553 -32.228 1.00 61.53 88 SER A C 1
ATOM 734 O O . SER A 1 88 ? 22.722 2.587 -32.579 1.00 61.53 88 SER A O 1
ATOM 736 N N . ARG A 1 89 ? 22.732 0.361 -32.464 1.00 65.94 89 ARG A N 1
ATOM 737 C CA . ARG A 1 89 ? 21.498 0.212 -33.271 1.00 65.94 89 ARG A CA 1
ATOM 738 C C . ARG A 1 89 ? 20.246 0.657 -32.496 1.00 65.94 89 ARG A C 1
ATOM 740 O O . ARG A 1 89 ? 20.119 0.366 -31.310 1.00 65.94 89 ARG A O 1
ATOM 747 N N . ARG A 1 90 ? 19.330 1.402 -33.132 1.00 59.56 90 ARG A N 1
ATOM 748 C CA . ARG A 1 90 ? 17.987 1.677 -32.575 1.00 59.56 90 ARG A CA 1
ATOM 749 C C . ARG A 1 90 ? 17.060 0.521 -32.954 1.00 59.56 90 ARG A C 1
ATOM 751 O O . ARG A 1 90 ? 17.066 0.100 -34.105 1.00 59.56 90 ARG A O 1
ATOM 758 N N . ARG A 1 91 ? 16.285 0.015 -31.996 1.00 67.94 91 ARG A N 1
ATOM 759 C CA . ARG A 1 91 ? 15.209 -0.961 -32.212 1.00 67.94 91 ARG A CA 1
ATOM 760 C C . ARG A 1 91 ? 13.996 -0.497 -31.412 1.00 67.94 91 ARG A C 1
ATOM 762 O O . ARG A 1 91 ? 14.161 -0.119 -30.256 1.00 67.94 91 ARG A O 1
ATOM 769 N N . GLN A 1 92 ? 12.824 -0.493 -32.036 1.00 72.81 92 GLN A N 1
ATOM 770 C CA . GLN A 1 92 ? 11.545 -0.414 -31.334 1.00 72.81 92 GLN A CA 1
ATOM 771 C C . GLN A 1 92 ? 11.071 -1.847 -31.088 1.00 72.81 92 GLN A C 1
ATOM 773 O O . GLN A 1 92 ? 11.284 -2.711 -31.938 1.00 72.81 92 GLN A O 1
ATOM 778 N N . VAL A 1 93 ? 10.495 -2.104 -29.918 1.00 75.38 93 VAL A N 1
ATOM 779 C CA . VAL A 1 93 ? 9.981 -3.423 -29.538 1.00 75.38 93 VAL A CA 1
ATOM 780 C C . VAL A 1 93 ? 8.558 -3.215 -29.021 1.00 75.38 93 VAL A C 1
ATOM 782 O O . VAL A 1 93 ? 8.397 -2.449 -28.067 1.00 75.38 93 VAL A O 1
ATOM 785 N N . PRO A 1 94 ? 7.533 -3.831 -29.635 1.00 77.88 94 PRO A N 1
ATOM 786 C CA . PRO A 1 94 ? 6.181 -3.826 -29.090 1.00 77.88 94 PRO A CA 1
ATOM 787 C C . PRO A 1 94 ? 6.164 -4.455 -27.696 1.00 77.88 94 PRO A C 1
ATOM 789 O O . PRO A 1 94 ? 6.764 -5.505 -27.473 1.00 77.88 94 PRO A O 1
ATOM 792 N N . VAL A 1 95 ? 5.461 -3.829 -26.750 1.00 73.31 95 VAL A N 1
ATOM 793 C CA . VAL A 1 95 ? 5.398 -4.317 -25.360 1.00 73.31 95 VAL A CA 1
ATOM 794 C C . VAL A 1 95 ? 4.811 -5.731 -25.287 1.00 73.31 95 VAL A C 1
ATOM 796 O O . VAL A 1 95 ? 5.297 -6.546 -24.510 1.00 73.31 95 VAL A O 1
ATOM 799 N N . ALA A 1 96 ? 3.834 -6.047 -26.144 1.00 77.12 96 ALA A N 1
ATOM 800 C CA . ALA A 1 96 ? 3.197 -7.363 -26.215 1.00 77.12 96 ALA A CA 1
ATOM 801 C C . ALA A 1 96 ? 4.164 -8.509 -26.578 1.00 77.12 96 ALA A C 1
ATOM 803 O O . ALA A 1 96 ? 3.905 -9.660 -26.234 1.00 77.12 96 ALA A O 1
ATOM 804 N N . ASP A 1 97 ? 5.294 -8.203 -27.222 1.00 79.69 97 ASP A N 1
ATOM 805 C CA . ASP A 1 97 ? 6.279 -9.207 -27.636 1.00 79.69 97 ASP A CA 1
ATOM 806 C C . ASP A 1 97 ? 7.307 -9.520 -26.531 1.00 79.69 97 ASP A C 1
ATOM 808 O O . ASP A 1 97 ? 8.137 -10.428 -26.668 1.00 79.69 97 ASP A O 1
ATOM 812 N N . ILE A 1 98 ? 7.281 -8.776 -25.418 1.00 79.69 98 ILE A N 1
ATOM 813 C CA . ILE A 1 98 ? 8.189 -8.974 -24.286 1.00 79.69 98 ILE A CA 1
ATOM 814 C C . ILE A 1 98 ? 7.726 -10.193 -23.484 1.00 79.69 98 ILE A C 1
ATOM 816 O O . ILE A 1 98 ? 6.700 -10.167 -22.817 1.00 79.69 98 ILE A O 1
ATOM 820 N N . LYS A 1 99 ? 8.519 -11.269 -23.502 1.00 77.75 99 LYS A N 1
ATOM 821 C CA . LYS A 1 99 ? 8.202 -12.511 -22.767 1.00 77.75 99 LYS A CA 1
ATOM 822 C C . LYS A 1 99 ? 8.753 -12.535 -21.343 1.00 77.75 99 LYS A C 1
ATOM 824 O O . LYS A 1 99 ? 8.148 -13.096 -20.431 1.00 77.75 99 LYS A O 1
ATOM 829 N N . VAL A 1 100 ? 9.949 -11.982 -21.152 1.00 74.81 100 VAL A N 1
ATOM 830 C CA . VAL A 1 100 ? 10.663 -12.045 -19.877 1.00 74.81 100 VAL A CA 1
ATOM 831 C C . VAL A 1 100 ? 11.629 -10.877 -19.744 1.00 74.81 100 VAL A C 1
ATOM 833 O O . VAL A 1 100 ? 12.259 -10.460 -20.716 1.00 74.81 100 VAL A O 1
ATOM 836 N N . VAL A 1 101 ? 11.759 -10.377 -18.520 1.00 75.06 101 VAL A N 1
ATOM 837 C CA . VAL A 1 101 ? 12.815 -9.450 -18.125 1.00 75.06 101 VAL A CA 1
ATOM 838 C C . VAL A 1 101 ? 13.835 -10.250 -17.335 1.00 75.06 101 VAL A C 1
ATOM 840 O O . VAL A 1 101 ? 13.500 -10.854 -16.320 1.00 75.06 101 VAL A O 1
ATOM 843 N N . VAL A 1 102 ? 15.070 -10.278 -17.822 1.00 72.25 102 VAL A N 1
ATOM 844 C CA . VAL A 1 102 ? 16.212 -10.860 -17.112 1.00 72.25 102 VAL A CA 1
ATOM 845 C C . VAL A 1 102 ? 17.091 -9.739 -16.587 1.00 72.25 102 VAL A C 1
ATOM 847 O O . VAL A 1 102 ? 17.174 -8.664 -17.185 1.00 72.25 102 VAL A O 1
ATOM 850 N N . THR A 1 103 ? 17.732 -9.977 -15.450 1.00 70.75 103 THR A N 1
ATOM 851 C CA . THR A 1 103 ? 18.509 -8.957 -14.751 1.00 70.75 103 THR A CA 1
ATOM 852 C C . THR A 1 103 ? 19.820 -9.521 -14.239 1.00 70.75 103 THR A C 1
ATOM 854 O O . THR A 1 103 ? 19.917 -10.706 -13.930 1.00 70.75 103 THR A O 1
ATOM 857 N N . GLY A 1 104 ? 20.830 -8.667 -14.083 1.00 72.12 104 GLY A N 1
ATOM 858 C CA . GLY A 1 104 ? 22.103 -9.093 -13.517 1.00 72.12 104 GLY A CA 1
ATOM 859 C C . GLY A 1 104 ? 22.811 -10.121 -14.403 1.00 72.12 104 GLY A C 1
ATOM 860 O O . GLY A 1 104 ? 22.969 -9.919 -15.605 1.00 72.12 104 GLY A O 1
ATOM 861 N N . LYS A 1 105 ? 23.272 -11.216 -13.792 1.00 67.00 105 LYS A N 1
ATOM 862 C CA . LYS A 1 105 ? 24.074 -12.266 -14.448 1.00 67.00 105 LYS A CA 1
ATOM 863 C C . LYS A 1 105 ? 23.360 -12.961 -15.612 1.00 67.00 105 LYS A C 1
ATOM 865 O O . LYS A 1 105 ? 24.028 -13.489 -16.491 1.00 67.00 105 LYS A O 1
ATOM 870 N N . ASP A 1 106 ? 22.031 -12.910 -15.634 1.00 71.25 106 ASP A N 1
ATOM 871 C CA . ASP A 1 106 ? 21.209 -13.543 -16.665 1.00 71.25 106 ASP A CA 1
ATOM 872 C C . ASP A 1 106 ? 21.053 -12.652 -17.915 1.00 71.25 106 ASP A C 1
ATOM 874 O O . ASP A 1 106 ? 20.460 -13.057 -18.913 1.00 71.25 106 ASP A O 1
ATOM 878 N N . CYS A 1 107 ? 21.616 -11.436 -17.900 1.00 65.75 107 CYS A N 1
ATOM 879 C CA . CYS A 1 107 ? 21.713 -10.577 -19.075 1.00 65.75 107 CYS A CA 1
ATOM 880 C C . CYS A 1 107 ? 22.873 -11.034 -19.986 1.00 65.75 107 CYS A C 1
ATOM 882 O O . CYS A 1 107 ? 24.032 -10.881 -19.591 1.00 65.75 107 CYS A O 1
ATOM 884 N N . PRO A 1 108 ? 22.624 -11.433 -21.254 1.00 67.31 108 PRO A N 1
ATOM 885 C CA . PRO A 1 108 ? 23.661 -11.931 -22.176 1.00 67.31 108 PRO A CA 1
ATOM 886 C C . PRO A 1 108 ? 24.805 -10.945 -22.470 1.00 67.31 108 PRO A C 1
ATOM 888 O O . PRO A 1 108 ? 25.833 -11.314 -23.029 1.00 67.31 108 PRO A O 1
ATOM 891 N N . HIS A 1 109 ? 24.611 -9.671 -22.126 1.00 65.69 109 HIS A N 1
ATOM 892 C CA . HIS A 1 109 ? 25.520 -8.566 -22.422 1.00 65.69 109 HIS A CA 1
ATOM 893 C C . HIS A 1 109 ? 26.268 -8.037 -21.184 1.00 65.69 109 HIS A C 1
ATOM 895 O O . HIS A 1 109 ? 27.009 -7.060 -21.303 1.00 65.69 109 HIS A O 1
ATOM 901 N N . MET A 1 110 ? 26.062 -8.609 -19.990 1.00 56.88 110 MET A N 1
ATOM 902 C CA . MET A 1 110 ? 26.645 -8.065 -18.760 1.00 56.88 110 MET A CA 1
ATOM 903 C C . MET A 1 110 ? 28.090 -8.550 -18.572 1.00 56.88 110 MET A C 1
ATOM 905 O O . MET A 1 110 ? 28.317 -9.722 -18.296 1.00 56.88 110 MET A O 1
ATOM 909 N N . LYS A 1 111 ? 29.070 -7.643 -18.720 1.00 53.69 111 LYS A N 1
ATOM 910 C CA . LYS A 1 111 ? 30.500 -7.934 -18.487 1.00 53.69 111 LYS A CA 1
ATOM 911 C C . LYS A 1 111 ? 31.064 -7.435 -17.154 1.00 53.69 111 LYS A C 1
ATOM 913 O O . LYS A 1 111 ? 32.142 -7.866 -16.793 1.00 53.69 111 LYS A O 1
ATOM 918 N N . GLU A 1 112 ? 30.351 -6.598 -16.405 1.00 49.53 112 GLU A N 1
ATOM 919 C CA . GLU A 1 112 ? 30.658 -6.269 -15.004 1.00 49.53 112 GLU A CA 1
ATOM 920 C C . GLU A 1 112 ? 29.531 -5.409 -14.409 1.00 49.53 112 GLU A C 1
ATOM 922 O O . GLU A 1 112 ? 28.702 -4.870 -15.149 1.00 49.53 112 GLU A O 1
ATOM 927 N N . LYS A 1 113 ? 29.476 -5.315 -13.071 1.00 45.16 113 LYS A N 1
ATOM 928 C CA . LYS A 1 113 ? 28.404 -4.680 -12.279 1.00 45.16 113 LYS A CA 1
ATOM 929 C C . LYS A 1 113 ? 28.286 -3.169 -12.542 1.00 45.16 113 LYS A C 1
ATOM 931 O O . LYS A 1 113 ? 28.707 -2.343 -11.739 1.00 45.16 113 LYS A O 1
ATOM 936 N N . GLY A 1 114 ? 27.637 -2.791 -13.637 1.00 46.94 114 GLY A N 1
ATOM 937 C CA . GLY A 1 114 ? 27.103 -1.445 -13.816 1.00 46.94 114 GLY A CA 1
ATOM 938 C C . GLY A 1 114 ? 25.837 -1.285 -12.982 1.00 46.94 114 GLY A C 1
ATOM 939 O O . GLY A 1 114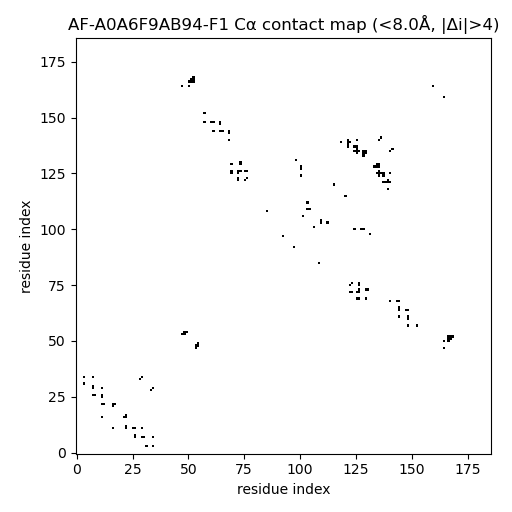 ? 24.746 -1.566 -13.470 1.00 46.94 114 GLY A O 1
ATOM 940 N N . ALA A 1 115 ? 25.967 -0.861 -11.724 1.00 47.75 115 ALA A N 1
ATOM 941 C CA . ALA A 1 115 ? 24.814 -0.529 -10.896 1.00 47.75 115 ALA A CA 1
ATOM 942 C C . ALA A 1 115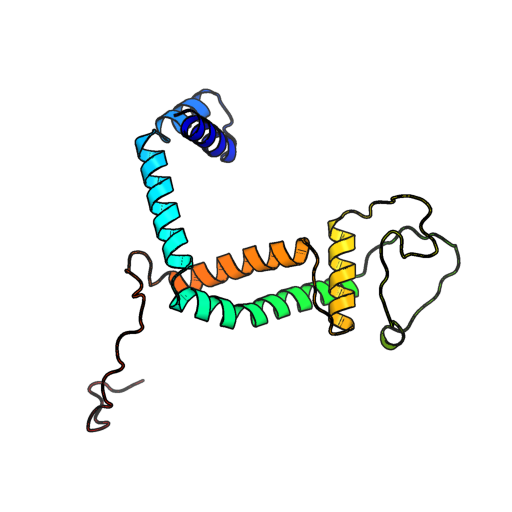 ? 24.081 0.679 -11.510 1.00 47.75 115 ALA A C 1
ATOM 944 O O . ALA A 1 115 ? 24.482 1.831 -11.340 1.00 47.75 115 ALA A O 1
ATOM 945 N N . LEU A 1 116 ? 22.988 0.430 -12.239 1.00 55.69 116 LEU A N 1
ATOM 946 C CA . LEU A 1 116 ? 21.934 1.435 -12.376 1.00 55.69 116 LEU A CA 1
ATOM 947 C C . LEU A 1 116 ? 21.586 1.913 -10.960 1.00 55.69 116 LEU A C 1
ATOM 949 O O . LEU A 1 116 ? 21.548 1.098 -10.038 1.00 55.69 116 LEU A O 1
ATOM 953 N N . LYS A 1 117 ? 21.349 3.221 -10.769 1.00 61.75 117 LYS A N 1
ATOM 954 C CA . LYS A 1 117 ? 20.853 3.733 -9.480 1.00 61.75 117 LYS A CA 1
ATOM 955 C C . LYS A 1 117 ? 19.696 2.833 -9.043 1.00 61.75 117 LYS A C 1
ATOM 957 O O . LYS A 1 117 ? 18.732 2.715 -9.799 1.00 61.75 117 LYS A O 1
ATOM 962 N N . GLN A 1 118 ? 19.822 2.211 -7.870 1.00 68.50 118 GLN A N 1
ATOM 963 C CA . GLN A 1 118 ? 18.973 1.108 -7.401 1.00 68.50 118 GLN A CA 1
ATOM 964 C C . GLN A 1 118 ? 17.476 1.396 -7.605 1.00 68.50 118 GLN A C 1
ATOM 966 O O . GLN A 1 118 ? 16.749 0.550 -8.106 1.00 68.50 118 GLN A O 1
ATOM 971 N N . ASN A 1 119 ? 17.056 2.645 -7.381 1.00 74.50 119 ASN A N 1
ATOM 972 C CA . ASN A 1 119 ? 15.684 3.100 -7.598 1.00 74.50 119 ASN A CA 1
ATOM 973 C C . ASN A 1 119 ? 15.200 2.983 -9.066 1.00 74.50 119 ASN A C 1
ATOM 975 O O . ASN A 1 119 ? 14.136 2.432 -9.325 1.00 74.50 119 ASN A O 1
ATOM 979 N N . LYS A 1 120 ? 15.998 3.411 -10.060 1.00 79.88 120 LYS A N 1
ATOM 980 C CA . LYS A 1 120 ? 15.610 3.292 -11.483 1.00 79.88 120 LYS A CA 1
ATOM 981 C C . LYS A 1 120 ? 15.439 1.837 -11.900 1.00 79.88 120 LYS A C 1
ATOM 983 O O . LYS A 1 120 ? 14.535 1.521 -12.658 1.00 79.88 120 LYS A O 1
ATOM 988 N N . TYR A 1 121 ? 16.323 0.972 -11.418 1.00 83.62 121 TYR A N 1
ATOM 989 C CA . TYR A 1 121 ? 16.238 -0.455 -11.685 1.00 83.62 121 TYR A CA 1
ATOM 990 C C . TYR A 1 121 ? 14.946 -1.048 -11.104 1.00 83.62 121 TYR A C 1
ATOM 992 O O . TYR A 1 121 ? 14.179 -1.637 -11.858 1.00 83.62 121 TYR A O 1
ATOM 1000 N N . CYS A 1 122 ? 14.662 -0.797 -9.821 1.00 87.19 122 CYS A N 1
ATOM 1001 C CA . CYS A 1 122 ? 13.462 -1.291 -9.140 1.00 87.19 122 CYS A CA 1
ATOM 1002 C C . CYS A 1 122 ? 12.160 -0.854 -9.828 1.00 87.19 122 CYS A C 1
ATOM 1004 O O . CYS A 1 122 ? 11.280 -1.675 -10.070 1.00 87.19 122 CYS A O 1
ATOM 1006 N N . VAL A 1 123 ? 12.054 0.427 -10.201 1.00 89.19 123 VAL A N 1
ATOM 1007 C CA . VAL A 1 123 ? 10.869 0.963 -10.891 1.00 89.19 123 VAL A CA 1
ATOM 1008 C C . VAL A 1 123 ? 10.630 0.258 -12.227 1.00 89.19 123 VAL A C 1
ATOM 1010 O O . VAL A 1 123 ? 9.491 -0.073 -12.546 1.00 89.19 123 VAL A O 1
ATOM 1013 N N . TRP A 1 124 ? 11.690 0.002 -13.000 1.00 89.25 124 TRP A N 1
ATOM 1014 C CA . TRP A 1 124 ? 11.560 -0.670 -14.293 1.00 89.25 124 TRP A CA 1
ATOM 1015 C C . TRP A 1 124 ? 11.243 -2.154 -14.161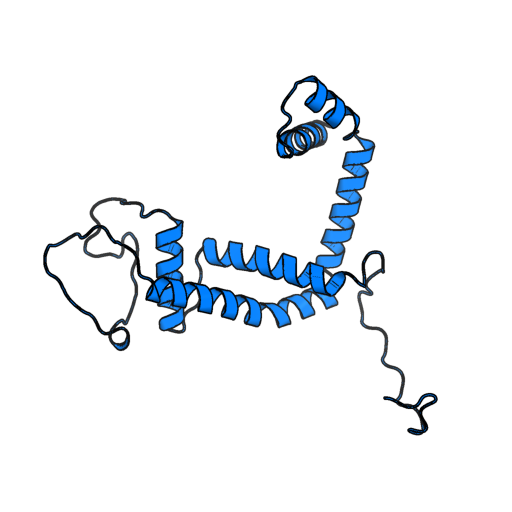 1.00 89.25 124 TRP A C 1
ATOM 1017 O O . TRP A 1 124 ? 10.389 -2.646 -14.893 1.00 89.25 124 TRP A O 1
ATOM 1027 N N . THR A 1 125 ? 11.890 -2.870 -13.239 1.00 90.12 125 THR A N 1
ATOM 1028 C CA . THR A 1 125 ? 11.595 -4.292 -13.021 1.00 90.12 125 THR A CA 1
ATOM 1029 C C . THR A 1 125 ? 10.159 -4.493 -12.560 1.00 90.12 125 THR A C 1
ATOM 1031 O O . THR A 1 125 ? 9.464 -5.346 -13.103 1.00 90.12 125 THR A O 1
ATOM 1034 N N . ASP A 1 126 ? 9.691 -3.669 -11.623 1.00 93.31 126 ASP A N 1
ATOM 1035 C CA . ASP A 1 126 ? 8.330 -3.764 -11.101 1.00 93.31 126 ASP A CA 1
ATOM 1036 C C . ASP A 1 126 ? 7.292 -3.338 -12.139 1.00 93.31 126 ASP A C 1
ATOM 1038 O O . ASP A 1 126 ? 6.307 -4.041 -12.338 1.00 93.31 126 ASP A O 1
ATOM 1042 N N . GLY A 1 127 ? 7.521 -2.236 -12.858 1.00 93.25 127 GLY A N 1
ATOM 1043 C CA . GLY A 1 127 ? 6.608 -1.797 -13.912 1.00 93.25 127 GLY A CA 1
ATOM 1044 C C . GLY A 1 127 ? 6.473 -2.825 -15.038 1.00 93.25 127 GLY A C 1
ATOM 1045 O O . GLY A 1 127 ? 5.374 -3.068 -15.532 1.00 93.25 127 GLY A O 1
ATOM 1046 N N . LEU A 1 128 ? 7.576 -3.469 -15.434 1.00 91.69 128 LEU A N 1
ATOM 1047 C CA . LEU A 1 128 ? 7.531 -4.528 -16.441 1.00 91.69 128 LEU A CA 1
ATOM 1048 C C . LEU A 1 128 ? 6.861 -5.794 -15.896 1.00 91.69 128 LEU A C 1
ATOM 1050 O O . LEU A 1 128 ? 6.079 -6.409 -16.613 1.00 91.69 128 LEU A O 1
ATOM 1054 N N . ASN A 1 129 ? 7.106 -6.166 -14.636 1.00 92.56 129 ASN A N 1
ATOM 1055 C CA . ASN A 1 129 ? 6.374 -7.259 -13.994 1.00 92.56 129 ASN A CA 1
ATOM 1056 C C . ASN A 1 129 ? 4.867 -6.976 -13.970 1.00 92.56 129 ASN A C 1
ATOM 1058 O O . ASN A 1 129 ? 4.095 -7.844 -14.366 1.00 92.56 129 ASN A O 1
ATOM 1062 N N . ALA A 1 130 ? 4.457 -5.754 -13.627 1.00 93.56 130 ALA A N 1
ATOM 1063 C CA . ALA A 1 130 ? 3.061 -5.333 -13.645 1.00 93.56 130 ALA A CA 1
ATOM 1064 C C . ALA A 1 130 ? 2.410 -5.466 -15.032 1.00 93.56 130 ALA A C 1
ATOM 1066 O O . ALA A 1 130 ? 1.288 -5.960 -15.128 1.00 93.56 130 ALA A O 1
ATOM 1067 N N . LEU A 1 131 ? 3.112 -5.076 -16.105 1.00 92.25 131 LEU A N 1
ATOM 1068 C CA . LEU A 1 131 ? 2.638 -5.254 -17.487 1.00 92.25 131 LEU A CA 1
ATOM 1069 C C . LEU A 1 131 ? 2.499 -6.731 -17.879 1.00 92.25 131 LEU A C 1
ATOM 1071 O O . LEU A 1 131 ? 1.626 -7.079 -18.668 1.00 92.25 131 LEU A O 1
ATOM 1075 N N . LEU A 1 132 ? 3.344 -7.598 -17.318 1.00 90.81 132 LEU A N 1
ATOM 1076 C CA . LEU A 1 132 ? 3.313 -9.047 -17.531 1.00 90.81 132 LEU A CA 1
ATOM 1077 C C . LEU A 1 132 ? 2.337 -9.779 -16.593 1.00 90.81 132 LEU A C 1
ATOM 1079 O O . LEU A 1 132 ? 2.299 -11.009 -16.615 1.00 90.81 132 LEU A O 1
ATOM 1083 N N . GLY A 1 133 ? 1.599 -9.062 -15.738 1.00 90.62 133 GLY A N 1
ATOM 1084 C CA . GLY A 1 133 ? 0.730 -9.665 -14.721 1.00 90.62 133 GLY A CA 1
ATOM 1085 C C . GLY A 1 133 ? 1.490 -10.431 -13.631 1.00 90.62 133 GLY A C 1
ATOM 1086 O O . GLY A 1 133 ? 0.929 -11.315 -12.990 1.00 90.62 133 GLY A O 1
ATOM 1087 N N . LYS A 1 134 ? 2.776 -10.128 -13.440 1.00 91.69 134 LYS A N 1
ATOM 1088 C CA . LYS A 1 134 ? 3.637 -10.707 -12.404 1.00 91.69 134 LYS A CA 1
ATOM 1089 C C . LYS A 1 134 ? 3.695 -9.802 -11.180 1.00 91.69 134 LYS A C 1
ATOM 1091 O O . LYS A 1 134 ? 3.499 -8.591 -11.265 1.00 91.69 134 LYS A O 1
ATOM 1096 N N . GLU A 1 135 ? 4.040 -10.398 -10.047 1.00 92.50 135 GLU A N 1
ATOM 1097 C CA . GLU A 1 135 ? 4.215 -9.674 -8.794 1.00 92.50 135 GLU A CA 1
ATOM 1098 C C . GLU A 1 135 ? 5.402 -8.690 -8.854 1.00 92.50 135 GLU A C 1
ATOM 1100 O O . GLU A 1 135 ? 6.458 -8.965 -9.437 1.00 92.50 135 GLU A O 1
ATOM 1105 N N . MET A 1 136 ? 5.224 -7.520 -8.239 1.00 93.44 136 MET A N 1
ATOM 1106 C CA . MET A 1 136 ? 6.267 -6.510 -8.060 1.00 93.44 136 MET A CA 1
ATOM 1107 C C . MET A 1 136 ? 7.031 -6.807 -6.766 1.00 93.44 136 MET A C 1
ATOM 1109 O O . MET A 1 136 ? 6.491 -6.642 -5.676 1.00 93.44 136 MET A O 1
ATOM 1113 N N . THR A 1 137 ? 8.280 -7.261 -6.873 1.00 89.44 137 THR A N 1
ATOM 1114 C CA . THR A 1 137 ? 9.023 -7.833 -5.735 1.00 89.44 137 THR A CA 1
ATOM 1115 C C . THR A 1 137 ? 10.195 -6.977 -5.261 1.00 89.44 137 THR A C 1
ATOM 1117 O O . THR A 1 137 ? 10.915 -7.393 -4.346 1.00 89.44 137 THR A O 1
ATOM 1120 N N . SER A 1 138 ? 10.435 -5.812 -5.873 1.00 90.81 138 SER A N 1
ATOM 1121 C CA . SER A 1 138 ? 11.575 -4.976 -5.494 1.00 90.81 138 SER A CA 1
ATOM 1122 C C . SER A 1 138 ? 11.455 -4.425 -4.068 1.00 90.81 138 SER A C 1
ATOM 1124 O O . SER A 1 138 ? 10.360 -4.187 -3.551 1.00 90.81 138 SER A O 1
ATOM 1126 N N . ASP A 1 139 ? 12.603 -4.134 -3.451 1.00 88.38 139 ASP A N 1
ATOM 1127 C CA . ASP A 1 139 ? 12.652 -3.487 -2.133 1.00 88.38 139 ASP A CA 1
ATOM 1128 C C . ASP A 1 139 ? 11.964 -2.113 -2.135 1.00 88.38 139 ASP A C 1
ATOM 1130 O O . ASP A 1 139 ? 11.434 -1.681 -1.114 1.00 88.38 139 ASP A O 1
ATOM 1134 N N . PHE A 1 140 ? 11.922 -1.441 -3.292 1.00 90.00 140 PHE A N 1
ATOM 1135 C CA . PHE A 1 140 ? 11.242 -0.156 -3.428 1.00 90.00 140 PHE A CA 1
ATOM 1136 C C . PHE A 1 140 ? 9.720 -0.312 -3.315 1.00 90.00 140 PHE A C 1
ATOM 1138 O O . PHE A 1 140 ? 9.076 0.465 -2.621 1.00 90.00 140 PHE A O 1
ATOM 1145 N N . THR A 1 141 ? 9.147 -1.363 -3.906 1.00 93.69 141 THR A N 1
ATOM 1146 C CA . THR A 1 141 ? 7.713 -1.662 -3.758 1.00 93.69 141 THR A CA 1
ATOM 1147 C C . THR A 1 141 ? 7.354 -2.100 -2.344 1.00 93.69 141 THR A C 1
ATOM 1149 O O . THR A 1 141 ? 6.331 -1.663 -1.825 1.00 93.69 141 THR A O 1
ATOM 1152 N N . LYS A 1 142 ? 8.213 -2.873 -1.670 1.00 92.81 142 LYS A N 1
ATOM 1153 C CA . LYS A 1 142 ? 8.006 -3.213 -0.252 1.00 92.81 142 LYS A CA 1
ATOM 1154 C C . LYS A 1 142 ? 8.004 -1.970 0.642 1.00 92.81 142 LYS A C 1
ATOM 1156 O O . LYS A 1 142 ? 7.159 -1.855 1.521 1.00 92.81 142 LYS A O 1
ATOM 1161 N N . SER A 1 143 ? 8.924 -1.035 0.394 1.00 93.06 143 SER A N 1
ATOM 1162 C CA . SER A 1 143 ? 9.000 0.232 1.129 1.00 93.06 143 SER A CA 1
ATOM 1163 C C . SER A 1 143 ? 7.779 1.123 0.887 1.00 93.06 143 SER A C 1
ATOM 1165 O O . SER A 1 143 ? 7.253 1.69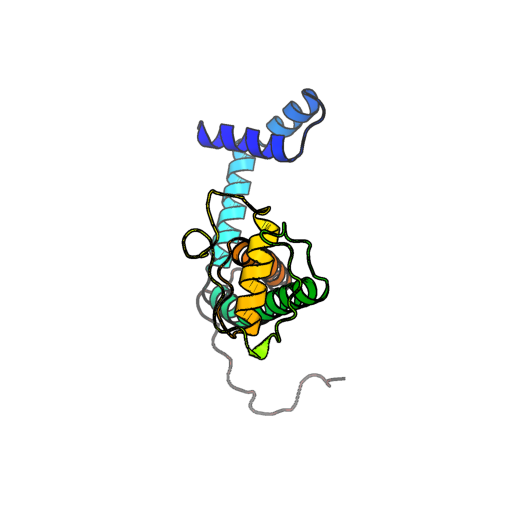8 1.840 1.00 93.06 143 SER A O 1
ATOM 1167 N N . ASP A 1 144 ? 7.332 1.245 -0.367 1.00 94.88 144 ASP A N 1
ATOM 1168 C CA . ASP A 1 144 ? 6.126 2.007 -0.713 1.00 94.88 144 ASP A CA 1
ATOM 1169 C C . ASP A 1 144 ? 4.890 1.384 -0.049 1.00 94.88 144 ASP A C 1
ATOM 1171 O O . ASP A 1 144 ? 4.090 2.100 0.547 1.00 94.88 144 ASP A O 1
ATOM 1175 N N . MET A 1 145 ? 4.770 0.051 -0.090 1.00 94.94 145 MET A N 1
ATOM 1176 C CA . MET A 1 145 ? 3.687 -0.691 0.556 1.00 94.94 145 MET A CA 1
ATOM 1177 C C . MET A 1 145 ? 3.634 -0.416 2.058 1.00 94.94 145 MET A C 1
ATOM 1179 O O . MET A 1 145 ? 2.589 -0.023 2.564 1.00 94.94 145 MET A O 1
ATOM 1183 N N . ASP A 1 146 ? 4.752 -0.583 2.766 1.00 91.25 146 ASP A N 1
ATOM 1184 C CA . ASP A 1 146 ? 4.806 -0.349 4.213 1.00 91.25 146 ASP A CA 1
ATOM 1185 C C . ASP A 1 146 ? 4.421 1.092 4.568 1.00 91.25 146 ASP A C 1
ATOM 1187 O O . ASP A 1 146 ? 3.607 1.327 5.459 1.00 91.25 146 ASP A O 1
ATOM 1191 N N . THR A 1 147 ? 4.930 2.062 3.806 1.00 90.38 147 THR A N 1
ATOM 1192 C CA . THR A 1 147 ? 4.658 3.483 4.044 1.00 90.38 147 THR A CA 1
ATOM 1193 C C . THR A 1 147 ? 3.183 3.818 3.832 1.00 90.38 147 THR A C 1
ATOM 1195 O O . THR A 1 147 ? 2.546 4.390 4.718 1.00 90.38 147 THR A O 1
ATOM 1198 N N . LEU A 1 148 ? 2.632 3.461 2.670 1.00 94.69 148 LEU A N 1
ATOM 1199 C CA . LEU A 1 148 ? 1.260 3.803 2.294 1.00 94.69 148 LEU A CA 1
ATOM 1200 C C . LEU A 1 148 ? 0.243 3.075 3.171 1.00 94.69 148 LEU A C 1
ATOM 1202 O O . LEU A 1 148 ? -0.699 3.692 3.657 1.00 94.69 148 LEU A O 1
ATOM 1206 N N . LEU A 1 149 ? 0.472 1.789 3.437 1.00 91.19 149 LEU A N 1
ATOM 1207 C CA . LEU A 1 149 ? -0.392 0.999 4.303 1.00 91.19 149 LEU A CA 1
ATOM 1208 C C . LEU A 1 149 ? -0.331 1.500 5.748 1.00 91.19 149 LEU A C 1
ATOM 1210 O O . LEU A 1 149 ? -1.367 1.622 6.387 1.00 91.19 149 LEU A O 1
ATOM 1214 N N . SER A 1 150 ? 0.852 1.859 6.260 1.00 85.00 150 SER A N 1
ATOM 1215 C CA . SER A 1 150 ? 0.974 2.453 7.598 1.00 85.00 150 SER A CA 1
ATOM 1216 C C . SER A 1 150 ? 0.198 3.766 7.710 1.00 85.00 150 SER A C 1
ATOM 1218 O O . SER A 1 150 ? -0.488 3.991 8.706 1.00 85.00 150 SER A O 1
ATOM 1220 N N . MET A 1 151 ? 0.285 4.632 6.697 1.00 85.44 151 MET A N 1
ATOM 1221 C CA . MET A 1 151 ? -0.461 5.891 6.670 1.00 85.44 151 MET A CA 1
ATOM 1222 C C . MET A 1 151 ? -1.973 5.660 6.603 1.00 85.44 151 MET A C 1
ATOM 1224 O O . MET A 1 151 ? -2.697 6.242 7.406 1.00 85.44 151 MET A O 1
ATOM 1228 N N . GLU A 1 152 ? -2.442 4.788 5.710 1.00 86.75 152 GLU A N 1
ATOM 1229 C CA . GLU A 1 152 ? -3.870 4.484 5.563 1.00 86.75 152 GLU A CA 1
ATOM 1230 C C . GLU A 1 152 ? -4.446 3.873 6.845 1.00 86.75 152 GLU A C 1
ATOM 1232 O O . GLU A 1 152 ? -5.486 4.308 7.335 1.00 86.75 152 GLU A O 1
ATOM 1237 N N . MET A 1 153 ? -3.730 2.927 7.458 1.00 84.50 153 MET A N 1
ATOM 1238 C CA . MET A 1 153 ? -4.146 2.333 8.729 1.00 84.50 153 MET A CA 1
ATOM 1239 C C . MET A 1 153 ? -4.234 3.379 9.841 1.00 84.50 153 MET A C 1
ATOM 1241 O O . MET A 1 153 ? -5.186 3.358 10.614 1.00 84.50 153 MET A O 1
ATOM 1245 N N . LYS A 1 154 ? -3.294 4.331 9.907 1.00 79.31 154 LYS A N 1
ATOM 1246 C CA . LYS A 1 154 ? -3.375 5.436 10.874 1.00 79.31 154 LYS A CA 1
ATOM 1247 C C . LYS A 1 154 ? -4.606 6.304 10.644 1.00 79.31 154 LYS A C 1
ATOM 1249 O O . LYS A 1 154 ? -5.257 6.637 11.621 1.00 79.31 154 LYS A O 1
ATOM 1254 N N . LEU A 1 155 ? -4.943 6.629 9.391 1.00 77.00 155 LEU A N 1
ATOM 1255 C CA . LEU A 1 155 ? -6.136 7.420 9.059 1.00 77.00 155 LEU A CA 1
ATOM 1256 C C . LEU A 1 155 ? -7.432 6.713 9.477 1.00 77.00 155 LEU A C 1
ATOM 1258 O O . LEU A 1 155 ? -8.308 7.344 10.059 1.00 77.00 155 LEU A O 1
ATOM 1262 N N . ARG A 1 156 ? -7.544 5.401 9.233 1.00 80.56 156 ARG A N 1
ATOM 1263 C CA . ARG A 1 156 ? -8.731 4.605 9.602 1.00 80.56 156 ARG A CA 1
ATOM 1264 C C . ARG A 1 156 ? -8.910 4.428 11.107 1.00 80.56 156 ARG A C 1
ATOM 1266 O O . ARG A 1 156 ? -10.019 4.156 11.550 1.00 80.56 156 ARG A O 1
ATOM 1273 N N . LEU A 1 157 ? -7.827 4.538 11.873 1.00 77.88 157 LEU A N 1
ATOM 1274 C CA . LEU A 1 157 ? -7.819 4.309 13.317 1.00 77.88 157 LEU A CA 1
ATOM 1275 C C . LEU A 1 157 ? -7.789 5.608 14.135 1.00 77.88 157 LEU A C 1
ATOM 1277 O O . LEU A 1 157 ? -7.710 5.531 15.357 1.00 77.88 157 LEU A O 1
ATOM 1281 N N . LEU A 1 158 ? -7.882 6.782 13.493 1.00 71.56 158 LEU A N 1
ATOM 1282 C CA . LEU A 1 158 ? -7.891 8.078 14.188 1.00 71.56 158 LEU A CA 1
ATOM 1283 C C . LEU A 1 158 ? -9.000 8.158 15.245 1.00 71.56 158 LEU A C 1
ATOM 1285 O O . LEU A 1 158 ? -8.740 8.542 16.380 1.00 71.56 158 LEU A O 1
ATOM 1289 N N . ASP A 1 159 ? -10.216 7.729 14.900 1.00 59.31 159 ASP A N 1
ATOM 1290 C CA . ASP A 1 159 ? -11.376 7.805 15.802 1.00 59.31 159 ASP A CA 1
ATOM 1291 C C . ASP A 1 159 ? -11.326 6.777 16.949 1.00 59.31 159 ASP A C 1
ATOM 1293 O O . ASP A 1 159 ? -12.132 6.831 17.878 1.00 59.31 159 ASP A O 1
ATOM 1297 N N . LEU A 1 160 ? -10.384 5.831 16.890 1.00 65.81 160 LEU A N 1
ATOM 1298 C CA . LEU A 1 160 ? -10.181 4.784 17.892 1.00 65.81 160 LEU A CA 1
ATOM 1299 C C . LEU A 1 160 ? -8.966 5.062 18.787 1.00 65.81 160 LEU A C 1
ATOM 1301 O O . LEU A 1 160 ? -8.581 4.210 19.588 1.00 65.81 160 LEU A O 1
ATOM 1305 N N . GLU A 1 161 ? -8.354 6.244 18.679 1.00 60.88 161 GLU A N 1
ATOM 1306 C CA . GLU A 1 161 ? -7.187 6.603 19.478 1.00 60.88 161 GLU A CA 1
ATOM 1307 C C . GLU A 1 161 ? -7.541 6.589 20.980 1.00 60.88 161 GLU A C 1
ATOM 1309 O O . GLU A 1 161 ? -8.431 7.305 21.440 1.00 60.88 161 GLU A O 1
ATOM 1314 N N . ASN A 1 162 ? -6.821 5.775 21.762 1.00 60.81 162 ASN A N 1
ATOM 1315 C CA . ASN A 1 162 ? -7.051 5.485 23.191 1.00 60.81 162 ASN A CA 1
ATOM 1316 C C . ASN A 1 162 ? -8.236 4.553 23.520 1.00 60.81 162 ASN A C 1
ATOM 1318 O O . ASN A 1 162 ? -8.513 4.325 24.702 1.00 60.81 162 ASN A O 1
ATOM 1322 N N . ILE A 1 163 ? -8.912 3.977 22.523 1.00 67.62 163 ILE A N 1
ATOM 1323 C CA . ILE A 1 163 ? -9.941 2.953 22.734 1.00 67.62 163 ILE A CA 1
ATOM 1324 C C . ILE A 1 163 ? -9.285 1.573 22.676 1.00 67.62 163 ILE A C 1
ATOM 1326 O O . ILE A 1 163 ? -8.577 1.246 21.730 1.00 67.62 163 ILE A O 1
ATOM 1330 N N . GLN A 1 164 ? -9.537 0.742 23.688 1.00 69.69 164 GLN A N 1
ATOM 1331 C CA . GLN A 1 164 ? -9.071 -0.645 23.685 1.00 69.69 164 GLN A CA 1
ATOM 1332 C C . GLN A 1 164 ? -9.786 -1.427 22.582 1.00 69.69 164 GLN A C 1
ATOM 1334 O O . GLN A 1 164 ? -11.012 -1.564 22.606 1.00 69.69 164 GLN A O 1
ATOM 1339 N N . ILE A 1 165 ? -9.021 -1.944 21.623 1.00 71.12 165 ILE A N 1
ATOM 1340 C CA . ILE A 1 165 ? -9.561 -2.737 20.521 1.00 71.12 165 ILE A CA 1
ATOM 1341 C C . ILE A 1 165 ? -9.810 -4.159 21.038 1.00 71.12 165 ILE A C 1
ATOM 1343 O O . ILE A 1 165 ? -8.869 -4.821 21.480 1.00 71.12 165 ILE A O 1
ATOM 1347 N N . PRO A 1 166 ? -11.059 -4.655 21.019 1.00 75.56 166 PRO A N 1
ATOM 1348 C CA . PRO A 1 166 ? -11.354 -5.990 21.516 1.00 75.56 166 PRO A CA 1
ATOM 1349 C C . PRO A 1 166 ? -10.751 -7.059 20.593 1.00 75.56 166 PRO A C 1
ATOM 1351 O O . PRO A 1 166 ? -10.788 -6.942 19.369 1.00 75.56 166 PRO A O 1
ATOM 1354 N N . GLU A 1 167 ? -10.231 -8.138 21.184 1.00 76.12 167 GLU A N 1
ATOM 1355 C CA . GLU A 1 167 ? -9.629 -9.255 20.437 1.00 76.12 167 GLU A CA 1
ATOM 1356 C C . GLU A 1 167 ? -10.666 -10.025 19.597 1.00 76.12 167 GLU A C 1
ATOM 1358 O O . GLU A 1 167 ? -10.358 -10.531 18.516 1.00 76.12 167 GLU A O 1
ATOM 1363 N N . ALA A 1 168 ? -11.915 -10.070 20.073 1.00 78.62 168 ALA A N 1
ATOM 1364 C CA . ALA A 1 168 ? -13.053 -10.644 19.368 1.00 78.62 168 ALA A CA 1
ATOM 1365 C C . ALA A 1 168 ? -14.116 -9.567 19.089 1.00 78.62 168 ALA A C 1
ATOM 1367 O O . ALA A 1 168 ? -14.401 -8.753 19.974 1.00 78.62 168 ALA A O 1
ATOM 1368 N N . PRO A 1 169 ? -14.740 -9.562 17.895 1.00 80.94 169 PRO A N 1
ATOM 1369 C CA . PRO A 1 169 ? -15.819 -8.633 17.597 1.00 80.94 169 PRO A CA 1
ATOM 1370 C C . PRO A 1 169 ? -16.994 -8.863 18.565 1.00 80.94 169 PRO A C 1
ATOM 1372 O O . PRO A 1 169 ? -17.382 -10.017 18.782 1.00 80.94 169 PRO A O 1
ATOM 1375 N N . PRO A 1 170 ? -17.571 -7.800 19.158 1.00 85.75 170 PRO A N 1
ATOM 1376 C CA . PRO A 1 170 ? -18.731 -7.941 20.027 1.00 85.75 170 PRO A CA 1
ATOM 1377 C C . PRO A 1 170 ? -19.909 -8.548 19.246 1.00 85.75 170 PRO A C 1
ATOM 1379 O O . PRO A 1 170 ? -20.047 -8.298 18.044 1.00 85.75 170 PRO A O 1
ATOM 1382 N N . PRO A 1 171 ? -20.767 -9.355 19.896 1.00 90.88 171 PRO A N 1
ATOM 1383 C CA . PRO A 1 171 ? -21.886 -9.994 19.219 1.00 90.88 171 PRO A CA 1
ATOM 1384 C C . PRO A 1 171 ? -22.847 -8.935 18.675 1.00 90.88 171 PRO A C 1
ATOM 1386 O O . PRO A 1 171 ? -23.271 -8.036 19.402 1.00 90.88 171 PRO A O 1
ATOM 1389 N N . ILE A 1 172 ? -23.206 -9.066 17.399 1.00 92.12 172 ILE A N 1
ATOM 1390 C CA . ILE A 1 172 ? -24.206 -8.205 16.767 1.00 92.12 172 ILE A CA 1
ATOM 1391 C C . ILE A 1 172 ? -25.561 -8.494 17.443 1.00 92.12 172 ILE A C 1
ATOM 1393 O O . ILE A 1 172 ? -25.970 -9.661 17.482 1.00 92.12 172 ILE A O 1
ATOM 1397 N N . PRO A 1 173 ? -26.256 -7.485 18.005 1.00 92.56 173 PRO A N 1
ATOM 1398 C CA . PRO A 1 173 ? -27.586 -7.674 18.576 1.00 92.56 173 PRO A CA 1
ATOM 1399 C C . PRO A 1 173 ? -28.572 -8.232 17.542 1.00 92.56 173 PRO A C 1
ATOM 1401 O O . PRO A 1 173 ? -28.403 -8.029 16.340 1.00 92.56 173 PRO A O 1
ATOM 1404 N N . LYS A 1 174 ? -29.628 -8.916 18.002 1.00 91.75 174 LYS A N 1
ATOM 1405 C CA . LYS A 1 174 ? -30.726 -9.318 17.110 1.00 91.75 174 LYS A CA 1
ATOM 1406 C C . LYS A 1 174 ? -31.336 -8.079 16.461 1.00 91.75 174 LYS A C 1
ATOM 1408 O O . LYS A 1 174 ? -31.399 -7.023 17.092 1.00 91.75 174 LYS A O 1
ATOM 1413 N N . GLU A 1 175 ? -31.801 -8.239 15.228 1.00 92.88 175 GLU A N 1
ATOM 1414 C CA . GLU A 1 175 ? -32.540 -7.182 14.550 1.00 92.88 175 GLU A CA 1
ATOM 1415 C C . GLU A 1 175 ? -33.732 -6.716 15.408 1.00 92.88 175 GLU A C 1
ATOM 1417 O O . GLU A 1 175 ? -34.339 -7.533 16.117 1.00 92.88 175 GLU A O 1
ATOM 1422 N N . PRO A 1 176 ? -34.048 -5.410 15.403 1.00 92.75 176 PRO A N 1
ATOM 1423 C CA . PRO A 1 176 ? -35.224 -4.904 16.092 1.00 92.75 176 PRO A CA 1
ATOM 1424 C C . PRO A 1 176 ? -36.492 -5.608 15.598 1.00 92.75 176 PRO A C 1
ATOM 1426 O O . PRO A 1 176 ? -36.592 -6.010 14.443 1.00 92.75 176 PRO A O 1
ATOM 1429 N N . SER A 1 177 ? -37.498 -5.736 16.463 1.00 93.25 177 SER A N 1
ATOM 1430 C CA . SER A 1 177 ? -38.759 -6.407 16.113 1.00 93.25 177 SER A CA 1
ATOM 1431 C C . SER A 1 177 ? -39.618 -5.644 15.094 1.00 93.25 177 SER A C 1
ATOM 1433 O O . SER A 1 177 ? -40.624 -6.177 14.631 1.00 93.25 177 SER A O 1
ATOM 1435 N N . ASN A 1 178 ? -39.275 -4.390 14.796 1.00 93.44 178 ASN A N 1
ATOM 1436 C CA . ASN A 1 178 ? -39.933 -3.541 13.808 1.00 93.44 178 ASN A CA 1
ATOM 1437 C C . ASN A 1 178 ? -38.915 -2.572 13.178 1.00 93.44 178 ASN A C 1
ATOM 1439 O O . ASN A 1 178 ? -37.773 -2.481 13.624 1.00 93.44 178 ASN A O 1
ATOM 1443 N N . TYR A 1 179 ? -39.348 -1.842 12.152 1.00 92.06 179 TYR A N 1
ATOM 1444 C CA . TYR A 1 179 ? -38.561 -0.797 11.486 1.00 92.06 179 TYR A CA 1
ATOM 1445 C C . TYR A 1 179 ? -39.111 0.607 11.795 1.00 92.06 179 TYR A C 1
ATOM 1447 O O . TYR A 1 179 ? -38.971 1.522 10.987 1.00 92.06 179 TYR A O 1
ATOM 1455 N N . ASP A 1 180 ? -39.748 0.776 12.959 1.00 90.88 180 ASP A N 1
ATOM 1456 C CA . ASP A 1 180 ? -40.243 2.072 13.428 1.00 90.88 180 ASP A CA 1
ATOM 1457 C C . ASP A 1 180 ? -39.072 2.834 14.057 1.00 90.88 180 ASP A C 1
ATOM 1459 O O . ASP A 1 180 ? -38.840 2.802 15.270 1.00 90.88 180 ASP A O 1
ATOM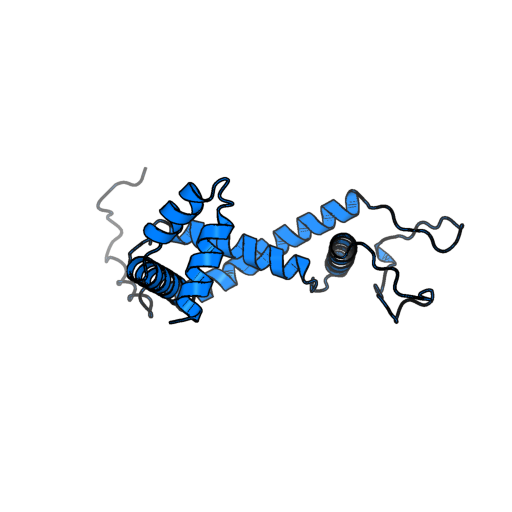 1463 N N . PHE A 1 181 ? -38.256 3.450 13.202 1.00 91.19 181 PHE A N 1
ATOM 1464 C CA . PHE A 1 181 ? -37.052 4.150 13.632 1.00 91.19 181 PHE A CA 1
ATOM 1465 C C . PHE A 1 181 ? -37.393 5.319 14.566 1.00 91.19 181 PHE A C 1
ATOM 1467 O O . PHE A 1 181 ? -38.339 6.068 14.346 1.00 91.19 181 PHE A O 1
ATOM 1474 N N . VAL A 1 182 ? -36.583 5.496 15.614 1.00 88.31 182 VAL A N 1
ATOM 1475 C CA . VAL A 1 182 ? -36.762 6.568 16.615 1.00 88.31 182 VAL A CA 1
ATOM 1476 C C . VAL A 1 182 ? -36.524 7.962 16.019 1.00 88.31 182 VAL A C 1
ATOM 1478 O O . VAL A 1 182 ? -37.023 8.956 16.542 1.00 88.31 182 VAL A O 1
ATOM 1481 N N . TYR A 1 183 ? -35.760 8.035 14.931 1.00 90.12 183 TYR A N 1
ATOM 1482 C CA . TYR A 1 183 ? -35.390 9.271 14.257 1.00 90.12 183 TYR A CA 1
ATOM 1483 C C . TYR A 1 183 ? -35.614 9.119 12.757 1.00 90.12 183 TYR A C 1
ATOM 1485 O O . TYR A 1 183 ? -35.293 8.073 12.189 1.00 90.12 183 TYR A O 1
ATOM 1493 N N . ASP A 1 184 ? -36.100 10.182 12.122 1.00 88.12 184 ASP A N 1
ATOM 1494 C CA . ASP A 1 184 ? -36.151 10.270 10.667 1.00 88.12 184 ASP A CA 1
ATOM 1495 C C . ASP A 1 184 ? -34.726 10.430 10.109 1.00 88.12 184 ASP A C 1
ATOM 1497 O O . ASP A 1 184 ? -33.932 11.235 10.608 1.00 88.12 184 ASP A O 1
ATOM 1501 N N . CYS A 1 185 ? -34.383 9.664 9.072 1.00 79.19 185 CYS A N 1
ATOM 1502 C CA . CYS A 1 185 ? -33.145 9.870 8.321 1.00 79.19 185 CYS A CA 1
ATOM 1503 C C . CYS A 1 185 ? -33.377 10.940 7.243 1.00 79.19 185 CYS A C 1
ATOM 1505 O O . CYS A 1 185 ? -34.252 10.764 6.396 1.00 79.19 185 CYS A O 1
ATOM 1507 N N . ASN A 1 186 ? -32.583 12.016 7.269 1.00 65.12 186 ASN A N 1
ATOM 1508 C CA . ASN A 1 186 ? -32.507 13.012 6.191 1.00 65.12 186 ASN A CA 1
ATOM 1509 C C . ASN A 1 186 ? -31.489 12.603 5.126 1.00 65.12 186 ASN A C 1
ATOM 1511 O O . ASN A 1 186 ? -30.382 12.171 5.524 1.00 65.12 186 ASN A O 1
#

pLDDT: mean 80.73, std 12.5, range [45.16, 97.38]

Foldseek 3Di:
DVVLVVVLQVVLCVVPDPDPVSSVVSSVVSDSVVSVVVVVVVVVVVVLCVFPVNVVVLVVCLVVLLVVLLVVLLVDVVVPDDDDDPDDDDDDDPLVPDDDDDDDPPPPRDPDDPDDPLVVVLSNVQNNCSVVVHHSDRPVSVVSSVVVSVVVSCVVCVVVVPPDDDSDDDDDDDDDPDPPDPDDDD

Radius of gyration: 25.59 Å; Cα contacts (8 Å, |Δi|>4): 89; chains: 1; bounding box: 71×37×66 Å

Sequence (186 aa):
VMQVVREQIMRALTQKPNSLDQLKSRLQNLSYTEILKIRQSERMNQEDFQSRPILELREKIQPEIMELIKQQRLNRLCDGTCFRKISSRRRQVPVADIKVVVTGKDCPHMKEKGALKQNKYCVWTDGLNALLGKEMTSDFTKSDMDTLLSMEMKLRLLDLENIQIPEAPPPIPKEPSNYDFVYDCN

Nearest PDB structures (foldseek):
  3a98-assembly1_B  TM=8.551E-01  e=8.094E-11  Homo sapiens
  3a98-assembly2_D  TM=8.357E-01  e=2.055E-10  Homo sapiens
  8zji-assembly1_A  TM=7.845E-01  e=1.479E-09  Homo sapiens

Solvent-accessible surface area (backbone atoms only — not comparable to full-atom values): 11696 Å² total; per-residue (Å²): 110,70,70,59,54,52,47,41,51,51,59,46,52,71,70,61,58,91,42,73,66,56,43,51,54,42,50,62,69,49,30,75,67,48,51,49,49,49,54,49,52,52,46,51,56,53,51,54,61,65,32,56,66,48,46,56,50,49,63,68,46,45,61,59,56,49,49,52,52,46,54,53,26,47,52,50,58,74,73,52,78,93,71,91,78,92,64,92,76,87,80,88,76,66,72,88,75,64,86,76,89,68,64,68,90,69,30,98,81,65,87,66,93,76,77,60,61,66,67,65,48,34,45,51,55,27,27,51,23,50,75,69,77,41,80,60,78,35,71,62,52,54,52,50,47,54,53,53,51,52,52,52,52,49,65,75,41,55,93,47,70,94,55,85,78,68,80,61,84,77,82,80,74,80,79,70,98,64,87,82,66,97,64,86,86,131

Mean predicted aligned error: 13.35 Å